Protein AF-A0A7L4YR05-F1 (afdb_monomer)

Solvent-accessible surface area (backbone atoms only — not comparable to full-atom values): 14682 Å² total; per-residue (Å²): 142,82,85,85,82,81,81,83,82,80,87,84,81,87,79,87,82,76,86,82,88,80,89,80,86,77,91,80,87,81,89,81,91,82,90,80,87,85,86,88,82,84,85,86,84,90,88,88,83,85,90,78,90,78,77,92,75,66,90,69,71,75,64,80,68,51,51,64,81,71,77,83,54,47,68,45,84,45,38,58,91,83,42,86,27,71,88,30,50,24,32,51,78,21,35,34,35,40,80,60,29,28,41,28,51,78,48,74,34,64,68,50,77,55,57,90,84,62,57,37,21,44,97,86,68,44,78,58,63,56,83,52,59,21,24,33,40,31,39,40,33,65,37,68,33,79,81,64,47,77,28,59,26,48,33,44,41,37,38,31,45,26,36,94,87,46,92,82,41,53,75,30,57,35,34,38,55,47,85,50,63,100,89,71,36,74,38,52,38,56,58,66,62,48,58,69,29,67,41,74,29,42,25,54,57,54,94,89,65,62,54,82,56,48,30,32,30,42,34,29,30,31,67,81,74,68,43,49,63,18,25,31,50,41,76,109

Foldseek 3Di:
DDDDDDDDDDDDDDDDDDDDDDDDDDDDDDDDDDDDDDDDDDDDDDDDDDDDDDDDPDPPPPPLQAFAPDDDAAADEEEVVPDVAQAGEHAQRYWFAYLFKTKGWPDKFLWDFADPLFWWADPVRHTDDRPFTKIKIKMWIATAHDDAFQACCLFFFKKWRHYPPDPPIDMWTWIGGDDPDPPRGLSNCRRVRPPRGMDMIITGQDPPDDLLHHWMWTWTADSPPSRTRHIYIDDD

Secondary structure (DSSP, 8-state):
---------------------------------------------------------------TT----SSPPB-SEEETTTS--TT-EEETT-EEEETTEEEEEEEEEEEE---TT--EE-TTSPBPPTTS-EEEEEEEEEE--SS--SSGGGTEEEEEES-TT-TT-EEEEPPEEP---TTT-TTHHHHTT-SSEEEEEEEE--TT--TTSS-EEEEEE-TTT--EEEEEEE--

Nearest PDB structures (foldseek):
  5bxg-assembly1_A  TM=4.631E-01  e=1.442E-02  Clostridioides difficile 630
  3cfu-assembly1_A  TM=5.171E-01  e=3.980E-01  Bacillus subtilis
  1tza-assembly1_A  TM=3.514E-01  e=8.373E-01  Shewanella oneidensis MR-1
  7f5m-assembly1_A  TM=2.563E-01  e=7.908E-01  Saccharomyces cerevisiae S288C
  1gji-assembly1_B  TM=3.123E-01  e=3.924E+00  Gallus gallus

Organism: NCBI:txid1891644

Radius of gyration: 23.57 Å; Cα contacts (8 Å, |Δi|>4): 425; chains: 1; bounding box: 59×65×82 Å

Sequence (236 aa):
MHTHVTTRKTAKYAVPLAAVVLVLSGCLNNEDVTKAEPASSESQEQQQSSESSPDDDSNQQPDESAGYTGPEPLTGQLDCETDDLADTVISMDAVVTCDGWTVQLTDFQAEATIPPDLELTDTNLDPVDPETPVASATIVVTTAGDGNPDGYSDIAYILIQGDPKSYTSSVSHSFREDFAGPGTSQTQCLRLAKVPCTGTVYFPLEDGMDLSTGPVIVGLHSPLSAGSMGSVLVVP

Mean predicted aligned error: 15.06 Å

pLDDT: mean 73.98, std 24.51, range [27.81, 97.75]

Structure (mmCIF, N/CA/C/O backbone):
data_AF-A0A7L4YR05-F1
#
_entry.id   AF-A0A7L4YR05-F1
#
loop_
_atom_site.group_PDB
_atom_site.id
_atom_site.type_symbol
_atom_site.label_atom_id
_atom_site.label_alt_id
_atom_site.label_comp_id
_atom_site.label_asym_id
_atom_site.label_entity_id
_atom_site.label_seq_id
_atom_site.pdbx_PDB_ins_code
_atom_site.Cartn_x
_atom_site.Cartn_y
_atom_site.Cartn_z
_atom_site.occupancy
_atom_site.B_iso_or_equiv
_atom_site.auth_seq_id
_atom_site.auth_comp_id
_atom_site.auth_asym_id
_atom_site.auth_atom_id
_atom_site.pdbx_PDB_model_num
ATOM 1 N N . MET A 1 1 ? -8.549 -26.918 41.190 1.00 39.34 1 MET A N 1
ATOM 2 C CA . MET A 1 1 ? -7.652 -26.853 40.019 1.00 39.34 1 MET A CA 1
ATOM 3 C C . MET A 1 1 ? -8.315 -27.620 38.886 1.00 39.34 1 MET A C 1
ATOM 5 O O . MET A 1 1 ? -8.317 -28.839 38.929 1.00 39.34 1 MET A O 1
ATOM 9 N N . HIS A 1 2 ? -8.983 -26.919 37.969 1.00 34.47 2 HIS A N 1
ATOM 10 C CA . HIS A 1 2 ? -9.581 -27.503 36.764 1.00 34.47 2 HIS A CA 1
ATOM 11 C C . HIS A 1 2 ? -8.868 -26.881 35.564 1.00 34.47 2 HIS A C 1
ATOM 13 O O . HIS A 1 2 ? -8.917 -25.668 35.379 1.00 34.47 2 HIS A O 1
ATOM 19 N N . THR A 1 3 ? -8.149 -27.707 34.813 1.00 35.66 3 THR A N 1
ATOM 20 C CA . THR A 1 3 ? -7.378 -27.309 33.635 1.00 35.66 3 THR A CA 1
ATOM 21 C C . THR A 1 3 ? -8.284 -27.445 32.415 1.00 35.66 3 THR A C 1
ATOM 23 O O . THR A 1 3 ? -8.630 -28.562 32.034 1.00 35.66 3 THR A O 1
ATOM 26 N N . HIS A 1 4 ? -8.692 -26.330 31.809 1.00 37.78 4 HIS A N 1
ATOM 27 C CA . HIS A 1 4 ? -9.347 -26.355 30.502 1.00 37.78 4 HIS A CA 1
ATOM 28 C C . HIS A 1 4 ? -8.280 -26.393 29.405 1.00 37.78 4 HIS A C 1
ATOM 30 O O . HIS A 1 4 ? -7.484 -25.470 29.256 1.00 37.78 4 HIS A O 1
ATOM 36 N N . VAL A 1 5 ? -8.266 -27.495 28.656 1.00 41.06 5 VAL A N 1
ATOM 37 C CA . VAL A 1 5 ? -7.546 -27.636 27.390 1.00 41.06 5 VAL A CA 1
ATOM 38 C C . VAL A 1 5 ? -8.482 -27.140 26.293 1.00 41.06 5 VAL A C 1
ATOM 40 O O . VAL A 1 5 ? -9.499 -27.778 26.026 1.00 41.06 5 VAL A O 1
ATOM 43 N N . THR A 1 6 ? -8.149 -26.017 25.661 1.00 43.03 6 THR A N 1
ATOM 44 C CA . THR A 1 6 ? -8.857 -25.531 24.470 1.00 43.03 6 THR A CA 1
ATOM 45 C C . THR A 1 6 ? -8.048 -25.917 23.238 1.00 43.03 6 THR A C 1
ATOM 47 O O . THR A 1 6 ? -6.947 -25.424 23.001 1.00 43.03 6 THR A O 1
ATOM 50 N N . THR A 1 7 ? -8.584 -26.856 22.468 1.00 41.47 7 THR A N 1
ATOM 51 C CA . THR A 1 7 ? -8.049 -27.337 21.195 1.00 41.47 7 THR A CA 1
ATOM 52 C C . THR A 1 7 ? -8.158 -26.247 20.122 1.00 41.47 7 THR A C 1
ATOM 54 O O . THR A 1 7 ? -9.255 -25.871 19.716 1.00 41.47 7 THR A O 1
ATOM 57 N N . ARG A 1 8 ? -7.011 -25.757 19.626 1.00 39.56 8 ARG A N 1
ATOM 58 C CA . ARG A 1 8 ? -6.930 -24.921 18.414 1.00 39.56 8 ARG A CA 1
ATOM 59 C C . ARG A 1 8 ? -7.408 -25.728 17.203 1.00 39.56 8 ARG A C 1
ATOM 61 O O . ARG A 1 8 ? -6.808 -26.749 16.870 1.00 39.56 8 ARG A O 1
ATOM 68 N N . LYS A 1 9 ? -8.455 -25.256 16.520 1.00 41.41 9 LYS A N 1
ATOM 69 C CA . LYS A 1 9 ? -8.807 -25.720 15.173 1.00 41.41 9 LYS A CA 1
ATOM 70 C C . LYS A 1 9 ? -7.893 -25.026 14.167 1.00 41.41 9 LYS A C 1
ATOM 72 O O . LYS A 1 9 ? -7.934 -23.815 14.013 1.00 41.41 9 LYS A O 1
ATOM 77 N N . THR A 1 10 ? -7.058 -25.815 13.507 1.00 40.31 10 THR A N 1
ATOM 78 C CA . THR A 1 10 ? -6.273 -25.421 12.336 1.00 40.31 10 THR A CA 1
ATOM 79 C C . THR A 1 10 ? -7.200 -25.451 11.123 1.00 40.31 10 THR A C 1
ATOM 81 O O . THR A 1 10 ? -7.693 -26.521 10.766 1.00 40.31 10 THR A O 1
ATOM 84 N N . ALA A 1 11 ? -7.454 -24.308 10.489 1.00 40.03 11 ALA A N 1
ATOM 85 C CA . ALA A 1 11 ? -8.045 -24.289 9.158 1.00 40.03 11 ALA A CA 1
ATOM 86 C C . ALA A 1 11 ? -6.916 -24.492 8.138 1.00 40.03 11 ALA A C 1
ATOM 88 O O . ALA A 1 11 ? -6.055 -23.637 7.962 1.00 40.03 11 ALA A O 1
ATOM 89 N N . LYS A 1 12 ? -6.884 -25.678 7.526 1.00 43.34 12 LYS A N 1
ATOM 90 C CA . LYS A 1 12 ? -6.104 -25.975 6.324 1.00 43.34 12 LYS A CA 1
ATOM 91 C C . LYS A 1 12 ? -7.065 -25.932 5.148 1.00 43.34 12 LYS A C 1
ATOM 93 O O . LYS A 1 12 ? -7.857 -26.860 5.027 1.00 43.34 12 LYS A O 1
ATOM 98 N N . TYR A 1 13 ? -6.939 -24.945 4.272 1.00 42.44 13 TYR A N 1
ATOM 99 C CA . TYR A 1 13 ? -7.378 -25.086 2.887 1.00 42.44 13 TYR A CA 1
ATOM 100 C C . TYR A 1 13 ? -6.342 -24.426 1.984 1.00 42.44 13 TYR A C 1
ATOM 102 O O . TYR A 1 13 ? -6.232 -23.211 1.916 1.00 42.44 13 TYR A O 1
ATOM 110 N N . ALA A 1 14 ? -5.543 -25.276 1.342 1.00 37.53 14 ALA A N 1
ATOM 111 C CA . ALA A 1 14 ? -4.765 -24.930 0.169 1.00 37.53 14 ALA A CA 1
ATOM 112 C C . ALA A 1 14 ? -5.678 -25.134 -1.045 1.00 37.53 14 ALA A C 1
ATOM 114 O O . ALA A 1 14 ? -6.224 -26.227 -1.213 1.00 37.53 14 ALA A O 1
ATOM 115 N N . VAL A 1 15 ? -5.837 -24.109 -1.877 1.00 35.75 15 VAL A N 1
ATOM 116 C CA . VAL A 1 15 ? -6.476 -24.231 -3.190 1.00 35.75 15 VAL A CA 1
ATOM 117 C C . VAL A 1 15 ? -5.389 -24.015 -4.242 1.00 35.75 15 VAL A C 1
ATOM 119 O O . VAL A 1 15 ? -4.876 -22.906 -4.350 1.00 35.75 15 VAL A O 1
ATOM 122 N N . PRO A 1 16 ? -4.992 -25.045 -5.010 1.00 38.84 16 PRO A N 1
ATOM 123 C CA . PRO A 1 16 ? -4.153 -24.856 -6.177 1.00 38.84 16 PRO A CA 1
ATOM 124 C C . PRO A 1 16 ? -5.073 -24.559 -7.365 1.00 38.84 16 PRO A C 1
ATOM 126 O O . PRO A 1 16 ? -5.726 -25.465 -7.884 1.00 38.84 16 PRO A O 1
ATOM 129 N N . LEU A 1 17 ? -5.160 -23.300 -7.791 1.00 37.81 17 LEU A N 1
ATOM 130 C CA . LEU A 1 17 ? -5.841 -22.959 -9.038 1.00 37.81 17 LEU A CA 1
ATOM 131 C C . LEU A 1 17 ? -4.835 -23.025 -10.184 1.00 37.81 17 LEU A C 1
ATOM 133 O O . LEU A 1 17 ? -3.937 -22.201 -10.332 1.00 37.81 17 LEU A O 1
ATOM 137 N N . ALA A 1 18 ? -4.967 -24.110 -10.943 1.00 40.25 18 ALA A N 1
ATOM 138 C CA . ALA A 1 18 ? -4.241 -24.370 -12.167 1.00 40.25 18 ALA A CA 1
ATOM 139 C C . ALA A 1 18 ? -4.562 -23.303 -13.224 1.00 40.25 18 ALA A C 1
ATOM 141 O O . ALA A 1 18 ? -5.722 -22.964 -13.452 1.00 40.25 18 ALA A O 1
ATOM 142 N N . ALA A 1 19 ? -3.508 -22.827 -13.884 1.00 37.50 19 ALA A N 1
ATOM 143 C CA . ALA A 1 19 ? -3.548 -21.904 -15.005 1.00 37.50 19 ALA A CA 1
ATOM 144 C C . ALA A 1 19 ? -4.443 -22.412 -16.149 1.00 37.50 19 ALA A C 1
ATOM 146 O O . ALA A 1 19 ? -4.271 -23.530 -16.641 1.00 37.50 19 ALA A O 1
ATOM 147 N N . VAL A 1 20 ? -5.340 -21.550 -16.627 1.00 37.12 20 VAL A N 1
ATOM 148 C CA . VAL A 1 20 ? -6.003 -21.697 -17.926 1.00 37.12 20 VAL A CA 1
ATOM 149 C C . VAL A 1 20 ? -5.452 -20.602 -18.831 1.00 37.12 20 VAL A C 1
ATOM 151 O O . VAL A 1 20 ? -5.837 -19.444 -18.736 1.00 37.12 20 VAL A O 1
ATOM 154 N N . VAL A 1 21 ? -4.513 -20.976 -19.698 1.00 34.06 21 VAL A N 1
ATOM 155 C CA . VAL A 1 21 ? -4.019 -20.117 -20.778 1.00 34.06 21 VAL A CA 1
ATOM 156 C C . VAL A 1 21 ? -4.996 -20.230 -21.945 1.00 34.06 21 VAL A C 1
ATOM 158 O O . VAL A 1 21 ? -5.092 -21.284 -22.576 1.00 34.06 21 VAL A O 1
ATOM 161 N N . LEU A 1 22 ? -5.711 -19.147 -22.244 1.00 32.09 22 LEU A N 1
ATOM 162 C CA . LEU A 1 22 ? -6.508 -18.997 -23.460 1.00 32.09 22 LEU A CA 1
ATOM 163 C C . LEU A 1 22 ? -5.839 -17.949 -24.353 1.00 32.09 22 LEU A C 1
ATOM 165 O O . LEU A 1 22 ? -6.020 -16.749 -24.188 1.00 32.09 22 LEU A O 1
ATOM 169 N N . VAL A 1 23 ? -5.036 -18.427 -25.305 1.00 39.78 23 VAL A N 1
ATOM 170 C CA . VAL A 1 23 ? -4.523 -17.617 -26.414 1.00 39.78 23 VAL A CA 1
ATOM 171 C C . VAL A 1 23 ? -5.625 -17.526 -27.463 1.00 39.78 23 VAL A C 1
ATOM 173 O O . VAL A 1 23 ? -5.922 -18.518 -28.128 1.00 39.78 23 VAL A O 1
ATOM 176 N N . LEU A 1 24 ? -6.204 -16.340 -27.646 1.00 41.03 24 LEU A N 1
ATOM 177 C CA . LEU A 1 24 ? -6.971 -16.015 -28.847 1.00 41.03 24 LEU A CA 1
ATOM 178 C C . LEU A 1 24 ? -6.255 -14.910 -29.615 1.00 41.03 24 LEU A C 1
ATOM 180 O O . LEU A 1 24 ? -6.286 -13.732 -29.281 1.00 41.03 24 LEU A O 1
ATOM 184 N N . SER A 1 25 ? -5.575 -15.362 -30.661 1.00 35.62 25 SER A N 1
ATOM 185 C CA . SER A 1 25 ? -5.030 -14.566 -31.747 1.00 35.62 25 SER A CA 1
ATOM 186 C C . SER A 1 25 ? -6.176 -14.099 -32.645 1.00 35.62 25 SER A C 1
ATOM 188 O O . SER A 1 25 ? -6.998 -14.902 -33.082 1.00 35.62 25 SER A O 1
ATOM 190 N N . GLY A 1 26 ? -6.198 -12.806 -32.959 1.00 30.05 26 GLY A N 1
ATOM 191 C CA . GLY A 1 26 ? -7.140 -12.221 -33.905 1.00 30.05 26 GLY A CA 1
ATOM 192 C C . GLY A 1 26 ? -6.656 -10.859 -34.379 1.00 30.05 26 GLY A C 1
ATOM 193 O O . GLY A 1 26 ? -6.990 -9.840 -33.793 1.00 30.05 26 GLY A O 1
ATOM 194 N N . CYS A 1 27 ? -5.855 -10.852 -35.444 1.00 35.94 27 CYS A N 1
ATOM 195 C CA . CYS A 1 27 ? -5.622 -9.668 -36.263 1.00 35.94 27 CYS A CA 1
ATOM 196 C C . CYS A 1 27 ? -6.932 -9.264 -36.947 1.00 35.94 27 CYS A C 1
ATOM 198 O O . CYS A 1 27 ? -7.570 -10.135 -37.532 1.00 35.94 27 CYS A O 1
ATOM 200 N N . LEU A 1 28 ? -7.261 -7.971 -36.984 1.00 31.55 28 LEU A N 1
ATOM 201 C CA . LEU A 1 28 ? -7.981 -7.354 -38.103 1.00 31.55 2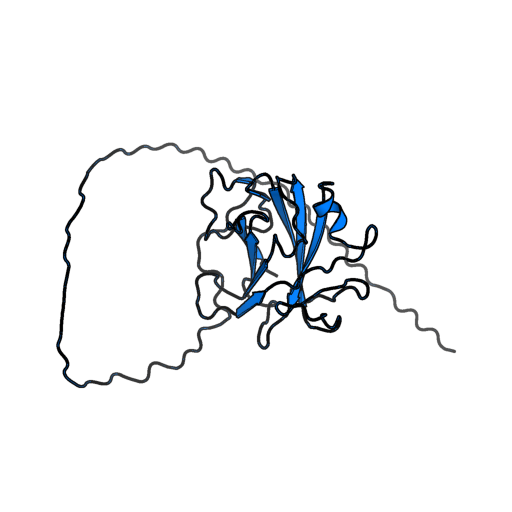8 LEU A CA 1
ATOM 202 C C . LEU A 1 28 ? -7.749 -5.835 -38.097 1.00 31.55 28 LEU A C 1
ATOM 204 O O . LEU A 1 28 ? -8.000 -5.149 -37.112 1.00 31.55 28 LEU A O 1
ATOM 208 N N . ASN A 1 29 ? -7.229 -5.362 -39.228 1.00 33.06 29 ASN A N 1
ATOM 209 C CA . ASN A 1 29 ? -6.986 -3.967 -39.576 1.00 33.06 29 ASN A CA 1
ATOM 210 C C . ASN A 1 29 ? -8.298 -3.187 -39.733 1.00 33.06 29 ASN A C 1
ATOM 212 O O . ASN A 1 29 ? -9.279 -3.743 -40.226 1.00 33.06 29 ASN A O 1
ATOM 216 N N . ASN A 1 30 ? -8.249 -1.877 -39.483 1.00 33.22 30 ASN A N 1
ATOM 217 C CA . ASN A 1 30 ? -8.845 -0.901 -40.395 1.00 33.22 30 ASN A CA 1
ATOM 218 C C . ASN A 1 30 ? -8.163 0.469 -40.238 1.00 33.22 30 ASN A C 1
ATOM 220 O O . ASN A 1 30 ? -8.194 1.074 -39.170 1.00 33.22 30 ASN A O 1
ATOM 224 N N . GLU A 1 31 ? -7.543 0.928 -41.324 1.00 34.88 31 GLU A N 1
ATOM 225 C CA . GLU A 1 31 ? -7.164 2.321 -41.563 1.00 34.88 31 GLU A CA 1
ATOM 226 C C . GLU A 1 31 ? -8.401 3.120 -42.014 1.00 34.88 31 GLU A C 1
ATOM 228 O O . GLU A 1 31 ? -9.143 2.634 -42.863 1.00 34.88 31 GLU A O 1
ATOM 233 N N . ASP A 1 32 ? -8.595 4.330 -41.478 1.00 27.81 32 ASP A N 1
ATOM 234 C CA . ASP A 1 32 ? -9.064 5.550 -42.180 1.00 27.81 32 ASP A CA 1
ATOM 235 C C . ASP A 1 32 ? -9.077 6.701 -41.142 1.00 27.81 32 ASP A C 1
ATOM 237 O O . ASP A 1 32 ? -9.806 6.654 -40.156 1.00 27.81 32 ASP A O 1
ATOM 241 N N . VAL A 1 33 ? -8.094 7.611 -41.110 1.00 30.67 33 VAL A N 1
ATOM 242 C CA . VAL A 1 33 ? -8.012 8.882 -41.866 1.00 30.67 33 VAL A CA 1
ATOM 243 C C . VAL A 1 33 ? -9.202 9.822 -41.608 1.00 30.67 33 VAL A C 1
ATOM 245 O O . VAL A 1 33 ? -10.232 9.703 -42.253 1.00 30.67 33 VAL A O 1
ATOM 248 N N . THR A 1 34 ? -9.043 10.849 -40.757 1.00 32.47 34 THR A N 1
ATOM 249 C CA . THR A 1 34 ? -8.970 12.271 -41.184 1.00 32.47 34 THR A CA 1
ATOM 250 C C . THR A 1 34 ? -8.791 13.262 -40.019 1.00 32.47 34 THR A C 1
ATOM 252 O O . THR A 1 34 ? -9.424 13.177 -38.975 1.00 32.47 34 THR A O 1
ATOM 255 N N . LYS A 1 35 ? -7.928 14.252 -40.283 1.00 31.00 35 LYS A N 1
ATOM 256 C CA . LYS A 1 35 ? -7.718 15.544 -39.602 1.00 31.00 35 LYS A CA 1
ATOM 257 C C . LYS A 1 35 ? -9.004 16.348 -39.347 1.00 31.00 35 LYS A C 1
ATOM 259 O O . LYS A 1 35 ? -9.774 16.517 -40.287 1.00 31.00 35 LYS A O 1
ATOM 264 N N . ALA A 1 36 ? -9.056 17.042 -38.203 1.00 29.47 36 ALA A N 1
ATOM 265 C CA . ALA A 1 36 ? -9.324 18.490 -38.119 1.00 29.47 36 ALA A CA 1
ATOM 266 C C . ALA A 1 36 ? -9.067 19.033 -36.690 1.00 29.47 36 ALA A C 1
ATOM 268 O O . ALA A 1 36 ? -9.840 18.771 -35.776 1.00 29.47 36 ALA A O 1
ATOM 269 N N . GLU A 1 37 ? -8.002 19.818 -36.508 1.00 32.69 37 GLU A N 1
ATOM 270 C CA . GLU A 1 37 ? -7.944 20.897 -35.500 1.00 32.69 37 GLU A CA 1
ATOM 271 C C . GLU A 1 37 ? -8.616 22.171 -36.085 1.00 32.69 37 GLU A C 1
ATOM 273 O O . GLU A 1 37 ? -8.926 22.199 -37.280 1.00 32.69 37 GLU A O 1
ATOM 278 N N . PRO A 1 38 ? -8.668 23.306 -35.364 1.00 41.94 38 PRO A N 1
ATOM 279 C CA . PRO A 1 38 ? -9.385 23.550 -34.116 1.00 41.94 38 PRO A CA 1
ATOM 280 C C . PRO A 1 38 ? -10.353 24.745 -34.302 1.00 41.94 38 PRO A C 1
ATOM 282 O O . PRO A 1 38 ? -10.191 25.560 -35.210 1.00 41.94 38 PRO A O 1
ATOM 285 N N . ALA A 1 39 ? -11.348 24.908 -33.430 1.00 30.17 39 ALA A N 1
ATOM 286 C CA . ALA A 1 39 ? -12.137 26.141 -33.381 1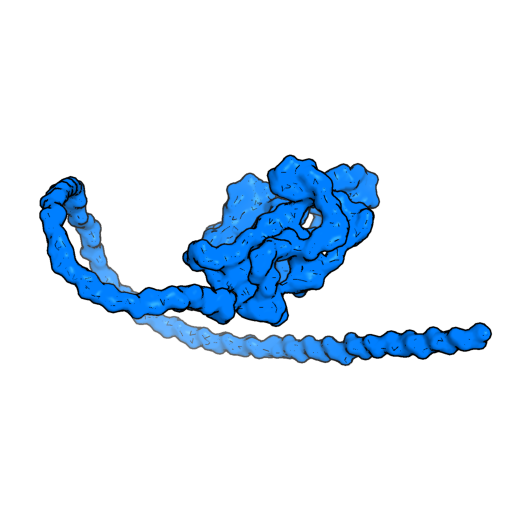.00 30.17 39 ALA A CA 1
ATOM 287 C C . ALA A 1 39 ? -12.077 26.733 -31.973 1.00 30.17 39 ALA A C 1
ATOM 289 O O . ALA A 1 39 ? -12.637 26.204 -31.017 1.00 30.17 39 ALA A O 1
ATOM 290 N N . SER A 1 40 ? -11.344 27.833 -31.886 1.00 32.75 40 SER A N 1
ATOM 291 C CA . SER A 1 40 ? -11.280 28.783 -30.787 1.00 32.75 40 SER A CA 1
ATOM 292 C C . SER A 1 40 ? -12.628 29.465 -30.541 1.00 32.75 40 SER A C 1
ATOM 294 O O . SER A 1 40 ? -13.356 29.764 -31.486 1.00 32.75 40 SER A O 1
ATOM 296 N N . SER A 1 41 ? -12.927 29.788 -29.279 1.00 31.14 41 SER A N 1
ATOM 297 C CA . SER A 1 41 ? -13.754 30.940 -28.886 1.00 31.14 41 SER A CA 1
ATOM 298 C C . SER A 1 41 ? -13.536 31.263 -27.408 1.00 31.14 41 SER A C 1
ATOM 300 O O . SER A 1 41 ? -13.844 30.466 -26.526 1.00 31.14 41 SER A O 1
ATOM 302 N N . GLU A 1 42 ? -12.990 32.450 -27.168 1.00 32.09 42 GLU A N 1
ATOM 303 C CA . GLU A 1 42 ? -13.022 33.153 -25.892 1.00 32.09 42 GLU A CA 1
ATOM 304 C C . GLU A 1 42 ? -14.378 33.865 -25.689 1.00 32.09 42 GLU A C 1
ATOM 306 O O . GLU A 1 42 ? -15.008 34.308 -26.649 1.00 32.09 42 GLU A O 1
ATOM 311 N N . SER A 1 43 ? -14.703 34.076 -24.407 1.00 32.00 43 SER A N 1
ATOM 312 C CA . SER A 1 43 ? -15.370 35.255 -23.820 1.00 32.00 43 SER A CA 1
ATOM 313 C C . SER A 1 43 ? -16.906 35.407 -23.778 1.00 32.00 43 SER A C 1
ATOM 315 O O . SER A 1 43 ? -17.566 35.742 -24.753 1.00 32.00 43 SER A O 1
ATOM 317 N N . GLN A 1 44 ? -17.374 35.350 -22.520 1.00 31.08 44 GLN A N 1
ATOM 318 C CA . GLN A 1 44 ? -18.124 36.374 -21.761 1.00 31.08 44 GLN A CA 1
ATOM 319 C C . GLN A 1 44 ? -19.662 36.539 -21.856 1.00 31.08 44 GLN A C 1
ATOM 321 O O . GLN A 1 44 ? -20.231 36.944 -22.859 1.00 31.08 44 GLN A O 1
ATOM 326 N N . GLU A 1 45 ? -20.235 36.401 -20.647 1.00 32.31 45 GLU A N 1
ATOM 327 C CA . GLU A 1 45 ? -21.189 37.281 -19.938 1.00 32.31 45 GLU A CA 1
ATOM 328 C C . GLU A 1 45 ? -22.726 37.151 -20.074 1.00 32.31 45 GLU A C 1
ATOM 330 O O . GLU A 1 45 ? -23.326 37.375 -21.116 1.00 32.31 45 GLU A O 1
ATOM 335 N N . GLN A 1 46 ? -23.314 36.948 -18.878 1.00 32.06 46 GLN A N 1
ATOM 336 C CA . GLN A 1 46 ? -24.550 37.509 -18.298 1.00 32.06 46 GLN A CA 1
ATOM 337 C C . GLN A 1 46 ? -25.920 37.205 -18.936 1.00 32.06 46 GLN A C 1
ATOM 339 O O . GLN A 1 46 ? -26.264 37.741 -19.978 1.00 32.06 46 GLN A O 1
ATOM 344 N N . GLN A 1 47 ? -26.810 36.551 -18.170 1.00 31.70 47 GLN A N 1
ATOM 345 C CA . GLN A 1 47 ? -27.952 37.228 -17.523 1.00 31.70 47 GLN A CA 1
ATOM 346 C C . GLN A 1 47 ? -28.802 36.285 -16.653 1.00 31.70 47 GLN A C 1
ATOM 348 O O . GLN A 1 47 ? -28.998 35.108 -16.931 1.00 31.70 47 GLN A O 1
ATOM 353 N N . GLN A 1 48 ? -29.309 36.878 -15.580 1.00 31.50 48 GLN A N 1
ATOM 354 C CA . GLN A 1 48 ? -30.119 36.347 -14.490 1.00 31.50 48 GLN A CA 1
ATOM 355 C C . GLN A 1 48 ? -31.614 36.537 -14.806 1.00 31.50 48 GLN A C 1
ATOM 357 O O . GLN A 1 48 ? -31.977 37.636 -15.222 1.00 31.50 48 GLN A O 1
ATOM 362 N N . SER A 1 49 ? -32.476 35.535 -14.569 1.00 31.56 49 SER A N 1
ATOM 363 C CA . SER A 1 49 ? -33.874 35.699 -14.094 1.00 31.56 49 SER A CA 1
ATOM 364 C C . SER A 1 49 ? -34.533 34.361 -13.704 1.00 31.56 49 SER A C 1
ATOM 366 O O . SER A 1 49 ? -34.737 33.496 -14.544 1.00 31.56 49 SER A O 1
ATOM 368 N N . SER A 1 50 ? -34.858 34.280 -12.414 1.00 34.41 50 SER A N 1
ATOM 369 C CA . SER A 1 50 ? -36.026 33.719 -11.711 1.00 34.41 50 SER A CA 1
ATOM 370 C C . SER A 1 50 ? -36.783 32.456 -12.164 1.00 34.41 50 SER A C 1
ATOM 372 O O . SER A 1 50 ? -37.394 32.406 -13.224 1.00 34.41 50 SER A O 1
ATOM 374 N N . GLU A 1 51 ? -36.897 31.570 -11.164 1.00 34.59 51 GLU A N 1
ATOM 375 C CA . GLU A 1 51 ? -38.045 30.732 -10.770 1.00 34.59 51 GLU A CA 1
ATOM 376 C C . GLU A 1 51 ? -38.555 29.654 -11.729 1.00 34.59 51 GLU A C 1
ATOM 378 O O . GLU A 1 51 ? -39.322 29.911 -12.651 1.00 34.59 51 GLU A O 1
ATOM 383 N N . SER A 1 52 ? -38.277 28.401 -11.360 1.00 31.23 52 SER A N 1
ATOM 384 C CA . SER A 1 52 ? -39.276 27.336 -11.178 1.00 31.23 52 SER A CA 1
ATOM 385 C C . SER A 1 52 ? -38.607 26.217 -10.381 1.00 31.23 52 SER A C 1
ATOM 387 O O . SER A 1 52 ? -37.601 25.679 -10.827 1.00 31.23 52 SER A O 1
ATOM 389 N N . SER A 1 53 ? -39.119 25.905 -9.189 1.00 43.97 53 SER A N 1
ATOM 390 C CA . SER A 1 53 ? -38.715 24.690 -8.468 1.00 43.97 53 SER A CA 1
ATOM 391 C C . SER A 1 53 ? -39.179 23.466 -9.258 1.00 43.97 53 SER A C 1
ATOM 393 O O . SER A 1 53 ? -40.331 23.460 -9.698 1.00 43.97 53 SER A O 1
ATOM 395 N N . PRO A 1 54 ? -38.353 22.419 -9.357 1.00 40.19 54 PRO A N 1
ATOM 396 C CA . PRO A 1 54 ? -38.862 21.065 -9.314 1.00 40.19 54 PRO A CA 1
ATOM 397 C C . PRO A 1 54 ? -38.306 20.364 -8.074 1.00 40.19 54 PRO A C 1
ATOM 399 O O . PRO A 1 54 ? -37.102 20.342 -7.840 1.00 40.19 54 PRO A O 1
ATOM 402 N N . ASP A 1 55 ? -39.249 19.889 -7.267 1.00 36.12 55 ASP A N 1
ATOM 403 C CA . ASP A 1 55 ? -39.270 18.554 -6.679 1.00 36.12 55 ASP A CA 1
ATOM 404 C C . ASP A 1 55 ? -37.962 18.035 -6.073 1.00 36.12 55 ASP A C 1
ATOM 406 O O . ASP A 1 55 ? -37.060 17.594 -6.771 1.00 36.12 55 ASP A O 1
ATOM 410 N N . ASP A 1 56 ? -37.924 18.097 -4.738 1.00 44.34 56 ASP A N 1
ATOM 411 C CA . ASP A 1 56 ? -37.627 16.999 -3.802 1.00 44.34 56 ASP A CA 1
ATOM 412 C C . ASP A 1 56 ? -37.040 15.710 -4.421 1.00 44.34 56 ASP A C 1
ATOM 414 O O . ASP A 1 56 ? -37.597 14.619 -4.293 1.00 44.34 56 ASP A O 1
ATOM 418 N N . ASP A 1 57 ? -35.886 15.818 -5.078 1.00 35.38 57 ASP A N 1
ATOM 419 C CA . ASP A 1 57 ? -35.003 14.686 -5.306 1.00 35.38 57 ASP A CA 1
ATOM 420 C C . ASP A 1 57 ? -34.302 14.432 -3.979 1.00 35.38 57 ASP A C 1
ATOM 422 O O . ASP A 1 57 ? -33.273 15.017 -3.649 1.00 35.38 57 ASP A O 1
ATOM 426 N N . SER A 1 58 ? -34.981 13.622 -3.169 1.00 41.97 58 SER A N 1
ATOM 427 C CA . SER A 1 58 ? -34.391 12.532 -2.410 1.00 41.97 58 SER A CA 1
ATOM 428 C C . SER A 1 58 ? -32.922 12.772 -2.064 1.00 41.97 58 SER A C 1
ATOM 430 O O . SER A 1 58 ? -32.045 12.595 -2.907 1.00 41.97 58 SER A O 1
ATOM 432 N N . ASN A 1 59 ? -32.653 13.066 -0.790 1.00 39.97 59 ASN A N 1
ATOM 433 C CA . ASN A 1 59 ? -31.375 12.755 -0.154 1.00 39.97 59 ASN A CA 1
ATOM 434 C C . ASN A 1 59 ? -31.106 11.244 -0.304 1.00 39.97 59 ASN A C 1
ATOM 436 O O . ASN A 1 59 ? -31.269 10.472 0.639 1.00 39.97 59 ASN A O 1
ATOM 440 N N . GLN A 1 60 ? -30.745 10.793 -1.501 1.00 41.47 60 GLN A N 1
ATOM 441 C CA . GLN A 1 60 ? -30.027 9.555 -1.684 1.00 41.47 60 GLN A CA 1
ATOM 442 C C . GLN A 1 60 ? -28.611 9.894 -1.264 1.00 41.47 60 GLN A C 1
ATOM 444 O O . GLN A 1 60 ? -27.820 10.432 -2.034 1.00 41.47 60 GLN A O 1
ATOM 449 N N . GLN A 1 61 ? -28.333 9.634 0.013 1.00 43.28 61 GLN A N 1
ATOM 450 C CA . GLN A 1 61 ? -26.977 9.320 0.422 1.00 43.28 61 GLN A CA 1
ATOM 451 C C . GLN A 1 61 ? -26.471 8.294 -0.604 1.00 43.28 61 GLN A C 1
ATOM 453 O O . GLN A 1 61 ? -27.129 7.258 -0.759 1.00 43.28 61 GLN A O 1
ATOM 458 N N . PRO A 1 62 ? -25.431 8.612 -1.394 1.00 47.28 62 PRO A N 1
ATOM 459 C CA . PRO A 1 62 ? -24.898 7.658 -2.346 1.00 47.28 62 PRO A CA 1
ATOM 460 C C . PRO A 1 62 ? -24.519 6.404 -1.568 1.00 47.28 62 PRO A C 1
ATOM 462 O O . PRO A 1 62 ? -23.920 6.488 -0.498 1.00 47.28 62 PRO A O 1
ATOM 465 N N . ASP A 1 63 ? -24.976 5.264 -2.069 1.00 47.50 63 ASP A N 1
ATOM 466 C CA . ASP A 1 63 ? -24.745 3.971 -1.451 1.00 47.50 63 ASP A CA 1
ATOM 467 C C . ASP A 1 63 ? -23.230 3.738 -1.399 1.00 47.50 63 ASP A C 1
ATOM 469 O O . ASP A 1 63 ? -22.594 3.539 -2.435 1.00 47.50 63 ASP A O 1
ATOM 473 N N . GLU A 1 64 ? -22.637 3.804 -0.206 1.00 49.16 64 GLU A N 1
ATOM 474 C CA . GLU A 1 64 ? -21.209 3.536 0.024 1.00 49.16 64 GLU A CA 1
ATOM 475 C C . GLU A 1 64 ? -20.844 2.080 -0.348 1.00 49.16 64 GLU A C 1
ATOM 477 O O . GLU A 1 64 ? -19.674 1.734 -0.468 1.00 49.16 64 GLU A O 1
ATOM 482 N N . SER A 1 65 ? -21.854 1.242 -0.629 1.00 50.72 65 SER A N 1
ATOM 483 C CA . SER A 1 65 ? -21.743 -0.091 -1.229 1.00 50.72 65 SER A CA 1
ATOM 484 C C . SER A 1 65 ? -21.525 -0.092 -2.753 1.00 50.72 65 SER A C 1
ATOM 486 O O . SER A 1 65 ? -21.419 -1.178 -3.341 1.00 50.72 65 SER A O 1
ATOM 488 N N . ALA A 1 66 ? -21.529 1.057 -3.438 1.00 53.81 66 ALA A N 1
ATOM 489 C CA . ALA A 1 66 ? -21.327 1.099 -4.883 1.00 53.81 66 ALA A CA 1
ATOM 490 C C . ALA A 1 66 ? -19.925 0.569 -5.216 1.00 53.81 66 ALA A C 1
ATOM 492 O O . ALA A 1 66 ? -18.909 1.216 -4.971 1.00 53.81 66 ALA A O 1
ATOM 493 N N . GLY A 1 67 ? -19.885 -0.664 -5.730 1.00 64.81 67 GLY A N 1
ATOM 494 C CA . GLY A 1 67 ? -18.654 -1.349 -6.095 1.00 64.81 67 GLY A CA 1
ATOM 495 C C . GLY A 1 67 ? -17.822 -0.567 -7.109 1.00 64.81 67 GLY A C 1
ATOM 496 O O . GLY A 1 67 ? -18.292 0.395 -7.709 1.00 64.81 67 GLY A O 1
ATOM 497 N N . TYR A 1 68 ? -16.583 -1.000 -7.331 1.00 77.94 68 TYR A N 1
ATOM 498 C CA . TYR A 1 68 ? -15.695 -0.343 -8.279 1.00 77.94 68 TYR A CA 1
ATOM 499 C C . TYR A 1 68 ? -16.341 -0.372 -9.670 1.00 77.94 68 TYR A C 1
ATOM 501 O O . TYR A 1 68 ? -16.667 -1.444 -10.185 1.00 77.94 68 TYR A O 1
ATOM 509 N N . THR A 1 69 ? -16.574 0.807 -10.250 1.00 76.88 69 THR A N 1
ATOM 510 C CA . THR A 1 69 ? -17.342 0.949 -11.500 1.00 76.88 69 THR A CA 1
ATOM 511 C C . THR A 1 69 ? -16.467 1.117 -12.740 1.00 76.88 69 THR A C 1
ATOM 513 O O . THR A 1 69 ? -16.979 1.240 -13.856 1.00 76.88 69 THR A O 1
ATOM 516 N N . GLY A 1 70 ? -15.147 1.141 -12.553 1.00 79.06 70 GLY A N 1
ATOM 517 C CA . GLY A 1 70 ? -14.183 1.343 -13.623 1.00 79.06 70 GLY A CA 1
ATOM 518 C C . GLY A 1 70 ? -13.917 0.098 -14.487 1.00 79.06 70 GLY A C 1
ATOM 519 O O . GLY A 1 70 ? -14.580 -0.932 -14.341 1.00 79.06 70 GLY A O 1
ATOM 520 N N . PRO A 1 71 ? -12.974 0.204 -15.444 1.00 86.12 71 PRO A N 1
ATOM 521 C CA . PRO A 1 71 ? -12.580 -0.906 -16.314 1.00 86.12 71 PRO A CA 1
ATOM 522 C C . PRO A 1 71 ? -11.984 -2.074 -15.520 1.00 86.12 71 PRO A C 1
ATOM 524 O O . PRO A 1 71 ? -11.493 -1.883 -14.419 1.00 86.12 71 PRO A O 1
ATOM 527 N N . GLU A 1 72 ? -11.977 -3.278 -16.094 1.00 90.31 72 GLU A N 1
ATOM 528 C CA . GLU A 1 72 ? -11.367 -4.450 -15.452 1.00 90.31 72 GLU A CA 1
ATOM 529 C C . GLU A 1 72 ? -9.919 -4.160 -14.995 1.00 90.31 72 GLU A C 1
ATOM 531 O O . GLU A 1 72 ? -9.148 -3.604 -15.788 1.00 90.31 72 GLU A O 1
ATOM 536 N N . PRO A 1 73 ? -9.541 -4.504 -13.743 1.00 92.62 73 PRO A N 1
ATOM 537 C CA . PRO A 1 73 ? -8.202 -4.233 -13.234 1.00 92.62 73 PRO A CA 1
ATOM 538 C C . PRO A 1 73 ? -7.118 -4.887 -14.089 1.00 92.62 73 PRO A C 1
ATOM 540 O O . PRO A 1 73 ? -7.227 -6.059 -14.453 1.00 92.62 73 PRO A O 1
ATOM 543 N N . LEU A 1 74 ? -6.036 -4.157 -14.364 1.00 95.12 74 LEU A N 1
ATOM 544 C CA . LEU A 1 74 ? -4.896 -4.730 -15.080 1.00 95.12 74 LEU A CA 1
ATOM 545 C C . LEU A 1 74 ? -4.171 -5.772 -14.213 1.00 95.12 74 LEU A C 1
ATOM 547 O O . LEU A 1 74 ? -4.018 -5.600 -13.005 1.00 95.12 74 LEU A O 1
ATOM 551 N N . THR A 1 75 ? -3.691 -6.843 -14.841 1.00 95.81 75 THR A N 1
ATOM 552 C CA . THR A 1 75 ? -3.018 -7.977 -14.179 1.00 95.81 75 THR A CA 1
ATOM 553 C C . THR A 1 75 ? -1.629 -8.215 -14.773 1.00 95.81 75 THR A C 1
ATOM 555 O O . THR A 1 75 ? -1.378 -7.837 -15.917 1.00 95.81 75 THR A O 1
ATOM 558 N N . GLY A 1 76 ? -0.766 -8.959 -14.077 1.00 95.75 76 GLY A N 1
ATOM 559 C CA . GLY A 1 76 ? 0.520 -9.414 -14.619 1.00 95.75 76 GLY A CA 1
ATOM 560 C C . GLY A 1 76 ? 1.679 -8.446 -14.368 1.00 95.75 76 GLY A C 1
ATOM 561 O O . GLY A 1 76 ? 1.738 -7.817 -13.321 1.00 95.75 76 GLY A O 1
ATOM 562 N N . GLN A 1 77 ? 2.652 -8.387 -15.283 1.00 97.50 77 GLN A N 1
ATOM 563 C CA . GLN A 1 77 ? 3.796 -7.470 -15.172 1.00 97.50 77 GLN A CA 1
ATOM 564 C C . GLN A 1 77 ? 3.434 -6.140 -15.836 1.00 97.50 77 GLN A C 1
ATOM 566 O O . GLN A 1 77 ? 3.111 -6.145 -17.022 1.00 97.50 77 GLN A O 1
ATOM 571 N N . LEU A 1 78 ? 3.498 -5.048 -15.080 1.00 97.31 78 LEU A N 1
ATOM 572 C CA . LEU A 1 78 ? 3.198 -3.690 -15.533 1.00 97.31 78 LEU A CA 1
ATOM 573 C C . LEU A 1 78 ? 4.435 -2.807 -15.359 1.00 97.31 78 LEU A C 1
ATOM 575 O O . LEU A 1 78 ? 5.181 -2.967 -14.388 1.00 97.31 78 LEU A O 1
ATOM 579 N N . ASP A 1 79 ? 4.647 -1.881 -16.283 1.00 94.81 79 ASP A N 1
ATOM 580 C CA . ASP A 1 79 ? 5.818 -1.007 -16.310 1.00 94.81 79 ASP A CA 1
ATOM 581 C C . ASP A 1 79 ? 5.395 0.445 -16.562 1.00 94.81 79 ASP A C 1
ATOM 583 O O . ASP A 1 79 ? 4.814 0.745 -17.601 1.00 94.81 79 ASP A O 1
ATOM 587 N N . CYS A 1 80 ? 5.712 1.359 -15.637 1.00 92.62 80 CYS A N 1
ATOM 588 C CA . CYS A 1 80 ? 5.391 2.785 -15.774 1.00 92.62 80 CYS A CA 1
ATOM 589 C C . CYS A 1 80 ? 6.018 3.451 -17.012 1.00 92.62 80 CYS A C 1
ATOM 591 O O . CYS A 1 80 ? 5.579 4.532 -17.406 1.00 92.62 80 CYS A O 1
ATOM 593 N N . GLU A 1 81 ? 7.064 2.873 -17.613 1.00 91.38 81 GLU A N 1
ATOM 594 C CA . GLU A 1 81 ? 7.644 3.413 -18.846 1.00 91.38 81 GLU A CA 1
ATOM 595 C C . GLU A 1 81 ? 6.771 3.133 -20.078 1.00 91.38 81 GLU A C 1
ATOM 597 O O . GLU A 1 81 ? 6.821 3.890 -21.053 1.00 91.38 81 GLU A O 1
ATOM 602 N N . THR A 1 82 ? 5.984 2.052 -20.060 1.00 92.50 82 THR A N 1
ATOM 603 C CA . THR A 1 82 ? 5.193 1.603 -21.218 1.00 92.50 82 THR A CA 1
ATOM 604 C C . THR A 1 82 ? 3.688 1.625 -20.997 1.00 92.50 82 THR A C 1
ATOM 606 O O . THR A 1 82 ? 2.942 1.773 -21.966 1.00 92.50 82 THR A O 1
ATOM 609 N N . ASP A 1 83 ? 3.249 1.496 -19.751 1.00 92.50 83 ASP A N 1
ATOM 610 C CA . ASP A 1 83 ? 1.855 1.467 -19.339 1.00 92.50 83 ASP A CA 1
ATOM 611 C C . ASP A 1 83 ? 1.478 2.797 -18.672 1.00 92.50 83 ASP A C 1
ATOM 613 O O . ASP A 1 83 ? 2.192 3.314 -17.813 1.00 92.50 83 ASP A O 1
ATOM 617 N N . ASP A 1 84 ? 0.328 3.360 -19.048 1.00 90.25 84 ASP A N 1
ATOM 618 C CA . ASP A 1 84 ? -0.219 4.545 -18.383 1.00 90.25 84 ASP A CA 1
ATOM 619 C C . ASP A 1 84 ? -0.919 4.125 -17.082 1.00 90.25 84 ASP A C 1
ATOM 621 O O . ASP A 1 84 ? -2.052 3.630 -17.089 1.00 90.25 84 ASP A O 1
ATOM 625 N N . LEU A 1 85 ? -0.208 4.257 -15.959 1.00 91.56 85 LEU A N 1
ATOM 626 C CA . LEU A 1 85 ? -0.670 3.785 -14.651 1.00 91.56 85 LEU A CA 1
ATOM 627 C C . LEU A 1 85 ? -1.244 4.885 -13.748 1.00 91.56 85 LEU A C 1
ATOM 629 O O . LEU A 1 85 ? -1.720 4.567 -12.660 1.00 91.56 85 LEU A O 1
ATOM 633 N N . ALA A 1 86 ? -1.247 6.152 -14.178 1.00 85.12 86 ALA A N 1
ATOM 634 C CA . ALA A 1 86 ? -1.518 7.291 -13.297 1.00 85.12 86 ALA A CA 1
ATOM 635 C C . ALA A 1 86 ? -2.855 7.183 -12.537 1.00 85.12 86 ALA A C 1
ATOM 637 O O . ALA A 1 86 ? -2.874 7.334 -11.317 1.00 85.12 86 ALA A O 1
ATOM 638 N N . ASP A 1 87 ? -3.927 6.817 -13.246 1.00 82.69 87 ASP A N 1
ATOM 639 C CA . ASP A 1 87 ? -5.290 6.646 -12.715 1.00 82.69 87 ASP A CA 1
ATOM 640 C C . ASP A 1 87 ? -5.822 5.218 -12.932 1.00 82.69 87 ASP A C 1
ATOM 642 O O . ASP A 1 87 ? -7.033 4.985 -13.072 1.00 82.69 87 ASP A O 1
ATOM 646 N N . THR A 1 88 ? -4.907 4.257 -13.030 1.00 90.88 88 THR A N 1
ATOM 647 C CA . THR A 1 88 ? -5.228 2.887 -13.423 1.00 90.88 88 THR A CA 1
ATOM 648 C C . THR A 1 88 ? -5.390 2.003 -12.203 1.00 90.88 88 THR A C 1
ATOM 650 O O . THR A 1 88 ? -4.545 1.976 -11.307 1.00 90.88 88 THR A O 1
ATOM 653 N N . VAL A 1 89 ? -6.481 1.240 -12.193 1.00 93.12 89 VAL A N 1
ATOM 654 C CA . VAL A 1 89 ? -6.699 0.202 -11.192 1.00 93.12 89 VAL A CA 1
ATOM 655 C C . VAL A 1 89 ? -6.072 -1.103 -11.664 1.00 93.12 89 VAL A C 1
ATOM 657 O O . VAL A 1 89 ? -6.238 -1.518 -12.812 1.00 93.12 89 VAL A O 1
ATOM 660 N N . ILE A 1 90 ? -5.339 -1.742 -10.765 1.00 94.88 90 ILE A N 1
ATOM 661 C CA . ILE A 1 90 ? -4.594 -2.974 -11.002 1.00 94.88 90 ILE A CA 1
ATOM 662 C C . ILE A 1 90 ? -5.041 -4.038 -10.001 1.00 94.88 90 ILE A C 1
ATOM 664 O O . ILE A 1 90 ? -5.572 -3.732 -8.939 1.00 94.88 90 ILE A O 1
ATOM 668 N N . SER A 1 91 ? -4.862 -5.303 -10.340 1.00 94.69 91 SER A N 1
ATOM 669 C CA . SER A 1 91 ? -5.190 -6.429 -9.468 1.00 94.69 91 SER A CA 1
ATOM 670 C C . SER A 1 91 ? -4.079 -6.687 -8.443 1.00 94.69 91 SER A C 1
ATOM 672 O O . SER A 1 91 ? -2.921 -6.348 -8.678 1.00 94.69 91 SER A O 1
ATOM 674 N N . MET A 1 92 ? -4.396 -7.349 -7.324 1.00 94.25 92 MET A N 1
ATOM 675 C CA . MET A 1 92 ? -3.384 -7.793 -6.345 1.00 94.25 92 MET A 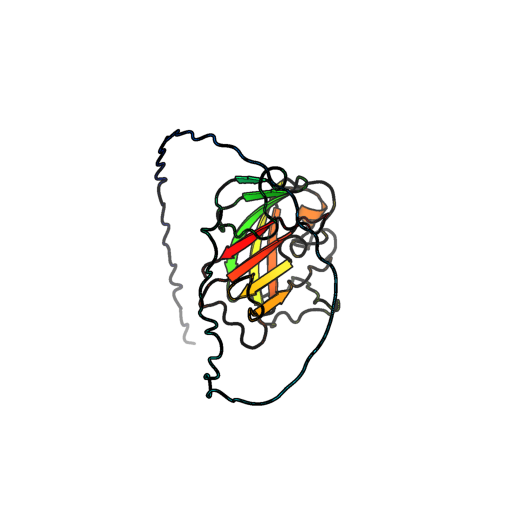CA 1
ATOM 676 C C . MET A 1 92 ? -2.327 -8.741 -6.940 1.00 94.25 92 MET A C 1
ATOM 678 O O . MET A 1 92 ? -1.214 -8.843 -6.430 1.00 94.25 92 MET A O 1
ATOM 682 N N . ASP A 1 93 ? -2.642 -9.463 -8.016 1.00 93.75 93 ASP A N 1
ATOM 683 C CA . ASP A 1 93 ? -1.663 -10.324 -8.689 1.00 93.75 93 ASP A CA 1
ATOM 684 C C . ASP A 1 93 ? -0.725 -9.559 -9.642 1.00 93.75 93 ASP A C 1
ATOM 686 O O . ASP A 1 93 ? 0.203 -10.159 -10.192 1.00 93.75 93 ASP A O 1
ATOM 690 N N . ALA A 1 94 ? -0.931 -8.249 -9.819 1.00 97.12 94 ALA A N 1
ATOM 691 C CA . ALA A 1 94 ? -0.052 -7.405 -10.607 1.00 97.12 94 ALA A CA 1
ATOM 692 C C . ALA A 1 94 ? 1.284 -7.147 -9.892 1.00 97.12 94 ALA A C 1
ATOM 694 O O . ALA A 1 94 ? 1.359 -6.964 -8.677 1.00 97.12 94 ALA A O 1
ATOM 695 N N . VAL A 1 95 ? 2.351 -7.103 -10.682 1.00 97.69 95 VAL A N 1
ATOM 696 C CA . VAL A 1 95 ? 3.697 -6.718 -10.266 1.00 97.69 95 VAL A CA 1
ATOM 697 C C . VAL A 1 95 ? 4.067 -5.489 -11.076 1.00 97.69 95 VAL A C 1
ATOM 699 O O . VAL A 1 95 ? 4.109 -5.552 -12.304 1.00 97.69 95 VAL A O 1
ATOM 702 N N . VAL A 1 96 ? 4.324 -4.380 -10.394 1.00 97.00 96 VAL A N 1
ATOM 703 C CA . VAL A 1 96 ? 4.532 -3.082 -11.034 1.00 97.00 96 VAL A CA 1
ATOM 704 C C . VAL A 1 96 ? 5.988 -2.674 -10.922 1.00 97.00 96 VAL A C 1
ATOM 706 O O . VAL A 1 96 ? 6.561 -2.737 -9.835 1.00 97.00 96 VAL A O 1
ATOM 709 N N . THR A 1 97 ? 6.580 -2.237 -12.031 1.00 95.25 97 THR A N 1
ATOM 710 C CA . THR A 1 97 ? 7.921 -1.652 -12.059 1.00 95.25 97 THR A CA 1
ATOM 711 C C . THR A 1 97 ? 7.862 -0.184 -12.458 1.00 95.25 97 THR A C 1
ATOM 713 O O . THR A 1 97 ? 7.376 0.139 -13.534 1.00 95.25 97 THR A O 1
ATOM 716 N N . CYS A 1 98 ? 8.364 0.708 -11.603 1.00 92.44 98 CYS A N 1
ATOM 717 C CA . CYS A 1 98 ? 8.448 2.146 -11.875 1.00 92.44 98 CYS A CA 1
ATOM 718 C C . CYS A 1 98 ? 9.738 2.704 -11.275 1.00 92.44 98 CYS A C 1
ATOM 720 O O . CYS A 1 98 ? 10.103 2.337 -10.161 1.00 92.44 98 CYS A O 1
ATOM 722 N N . ASP A 1 99 ? 10.456 3.562 -12.005 1.00 90.81 99 ASP A N 1
ATOM 723 C CA . ASP A 1 99 ? 11.729 4.158 -11.558 1.00 90.81 99 ASP A CA 1
ATOM 724 C C . ASP A 1 99 ? 12.752 3.114 -11.034 1.00 90.81 99 ASP A C 1
ATOM 726 O O . ASP A 1 99 ? 13.519 3.363 -10.101 1.00 90.81 99 ASP A O 1
ATOM 730 N N . GLY A 1 100 ? 12.742 1.904 -11.608 1.00 90.69 100 GLY A N 1
ATOM 731 C CA . GLY A 1 100 ? 13.588 0.773 -11.199 1.00 90.69 100 GLY A CA 1
ATOM 732 C C . GLY A 1 100 ? 13.122 0.007 -9.950 1.00 90.69 100 GLY A C 1
ATOM 733 O O . GLY A 1 100 ? 13.728 -1.009 -9.606 1.00 90.69 100 GLY A O 1
ATOM 734 N N . TRP A 1 101 ? 12.052 0.445 -9.285 1.00 93.31 101 TRP A N 1
ATOM 735 C CA . TRP A 1 101 ? 11.431 -0.258 -8.163 1.00 93.31 101 TRP A CA 1
ATOM 736 C C . TRP A 1 101 ? 10.394 -1.254 -8.665 1.00 93.31 101 TRP A C 1
ATOM 738 O O . TRP A 1 101 ? 9.453 -0.852 -9.339 1.00 93.31 101 TRP A O 1
ATOM 748 N N . THR A 1 102 ? 10.534 -2.532 -8.302 1.00 95.69 102 THR A N 1
ATOM 749 C CA . THR A 1 102 ? 9.534 -3.571 -8.604 1.00 95.69 102 THR A CA 1
ATOM 750 C C . THR A 1 102 ? 8.779 -3.947 -7.335 1.00 95.69 102 THR A C 1
ATOM 752 O O . THR A 1 102 ? 9.383 -4.442 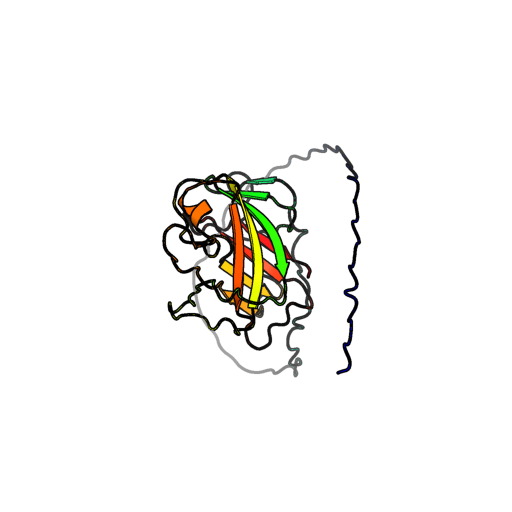-6.378 1.00 95.69 102 THR A O 1
ATOM 755 N N . VAL A 1 103 ? 7.465 -3.733 -7.346 1.00 96.44 103 VAL A N 1
ATOM 756 C CA . VAL A 1 103 ? 6.577 -3.782 -6.182 1.00 96.44 103 VAL A CA 1
ATOM 757 C C . VAL A 1 103 ? 5.371 -4.678 -6.463 1.00 96.44 103 VAL A C 1
ATOM 759 O O . VAL A 1 103 ? 4.836 -4.696 -7.570 1.00 96.44 103 VAL A O 1
ATOM 762 N N . GLN A 1 104 ? 4.921 -5.404 -5.443 1.00 97.31 104 GLN A N 1
ATOM 763 C CA . GLN A 1 104 ? 3.660 -6.137 -5.450 1.00 97.31 104 GLN A CA 1
ATOM 764 C C . GLN A 1 104 ? 2.970 -6.025 -4.088 1.00 97.31 104 GLN A C 1
ATOM 766 O O . GLN A 1 104 ? 3.612 -6.217 -3.054 1.00 97.31 104 GLN A O 1
ATOM 771 N N . LEU A 1 105 ? 1.657 -5.791 -4.085 1.00 97.50 105 LEU A N 1
ATOM 772 C CA . LEU A 1 105 ? 0.820 -5.983 -2.902 1.00 97.50 105 LEU A CA 1
ATOM 773 C C . LEU A 1 105 ? 0.418 -7.460 -2.822 1.00 97.50 105 LEU A C 1
ATOM 775 O O . LEU A 1 105 ? -0.108 -8.015 -3.777 1.00 97.50 105 LEU A O 1
ATOM 779 N N . THR A 1 106 ? 0.714 -8.117 -1.704 1.00 96.12 106 THR A N 1
ATOM 780 C CA . THR A 1 106 ? 0.593 -9.584 -1.568 1.00 96.12 106 THR A CA 1
ATOM 781 C C . THR A 1 106 ? -0.425 -10.039 -0.535 1.00 96.12 106 THR A C 1
ATOM 783 O O . THR A 1 106 ? -0.877 -11.181 -0.601 1.00 96.12 106 THR A O 1
ATOM 786 N N . ASP A 1 107 ? -0.777 -9.169 0.407 1.00 96.50 107 ASP A N 1
ATOM 787 C CA . ASP A 1 107 ? -1.801 -9.425 1.414 1.00 96.50 107 ASP A CA 1
ATOM 788 C C . ASP A 1 107 ? -2.487 -8.114 1.790 1.00 96.50 107 ASP A C 1
ATOM 790 O O . ASP A 1 107 ? -1.878 -7.040 1.717 1.00 96.50 107 ASP A O 1
ATOM 794 N N . PHE A 1 108 ? -3.739 -8.222 2.217 1.00 96.50 108 PHE A N 1
ATOM 795 C CA . PHE A 1 108 ? -4.507 -7.118 2.768 1.00 96.50 108 PHE A CA 1
ATOM 796 C C . PHE A 1 108 ? -5.408 -7.619 3.891 1.00 96.50 108 PHE A C 1
ATOM 798 O O . PHE A 1 108 ? -6.061 -8.655 3.769 1.00 96.50 108 PHE A O 1
ATOM 805 N N . GLN A 1 109 ? -5.473 -6.854 4.974 1.00 96.12 109 GLN A N 1
ATOM 806 C CA . GLN A 1 109 ? -6.340 -7.132 6.111 1.00 96.12 109 GLN A CA 1
ATOM 807 C C . GLN A 1 109 ? -7.183 -5.893 6.389 1.00 96.12 109 GLN A C 1
ATOM 809 O O . GLN A 1 109 ? -6.641 -4.845 6.741 1.00 96.12 109 GLN A O 1
ATOM 814 N N . ALA A 1 110 ? -8.503 -6.034 6.241 1.00 95.00 110 ALA A N 1
ATOM 815 C CA . ALA A 1 110 ? -9.478 -4.978 6.519 1.00 95.00 110 ALA A CA 1
ATOM 816 C C . ALA A 1 110 ? -9.422 -4.496 7.980 1.00 95.00 110 ALA A C 1
ATOM 818 O O . ALA A 1 110 ? -9.640 -3.321 8.248 1.00 95.00 110 ALA A O 1
ATOM 819 N N . GLU A 1 111 ? -9.072 -5.399 8.900 1.00 94.75 111 GLU A N 1
ATOM 820 C CA . GLU A 1 111 ? -8.785 -5.109 10.303 1.00 94.75 111 GLU A CA 1
ATOM 821 C C . GLU A 1 111 ? -7.483 -5.810 10.705 1.00 94.75 111 GLU A C 1
ATOM 823 O O . GLU A 1 111 ? -7.317 -7.012 10.479 1.00 94.75 111 GLU A O 1
ATOM 828 N N . ALA A 1 112 ? -6.564 -5.068 11.315 1.00 95.25 112 ALA A N 1
ATOM 829 C CA . ALA A 1 112 ? -5.268 -5.556 11.763 1.00 95.25 112 ALA A CA 1
ATOM 830 C C . ALA A 1 112 ? -4.903 -4.996 13.146 1.00 95.25 112 ALA A C 1
ATOM 832 O O . ALA A 1 112 ? -5.557 -4.108 13.689 1.00 95.25 112 ALA A O 1
ATOM 833 N N . THR A 1 113 ? -3.836 -5.534 13.734 1.00 94.81 113 THR A N 1
ATOM 834 C CA . THR A 1 113 ? -3.261 -5.044 14.994 1.00 94.81 113 THR A CA 1
ATOM 835 C C . THR A 1 113 ? -1.834 -4.591 14.741 1.00 94.81 113 THR A C 1
ATOM 837 O O . THR A 1 113 ? -1.054 -5.338 14.146 1.00 94.81 113 THR A O 1
ATOM 840 N N . ILE A 1 114 ? -1.481 -3.396 15.218 1.00 93.31 114 ILE A N 1
ATOM 841 C CA . ILE A 1 114 ? -0.110 -2.890 15.135 1.00 93.31 114 ILE A CA 1
ATOM 842 C C . ILE A 1 114 ? 0.774 -3.718 16.087 1.00 93.31 114 ILE A C 1
ATOM 844 O O . ILE A 1 114 ? 0.440 -3.868 17.266 1.00 93.31 114 ILE A O 1
ATOM 848 N N . PRO A 1 115 ? 1.905 -4.278 15.618 1.00 90.19 115 PRO A N 1
ATOM 849 C CA . PRO A 1 115 ? 2.861 -4.939 16.494 1.00 90.19 115 PRO A CA 1
ATOM 850 C C . PRO A 1 115 ? 3.358 -3.976 17.586 1.00 90.19 115 PRO A C 1
ATOM 852 O O . PRO A 1 115 ? 3.729 -2.849 17.274 1.00 90.19 115 PRO A O 1
ATOM 855 N N . PRO A 1 116 ? 3.416 -4.394 18.861 1.00 83.62 116 PRO A N 1
ATOM 856 C CA . PRO A 1 116 ? 3.727 -3.491 19.975 1.00 83.62 116 PRO A CA 1
ATOM 857 C C . PRO A 1 116 ? 5.171 -2.963 19.971 1.00 83.62 116 PRO A C 1
ATOM 859 O O . PRO A 1 116 ? 5.493 -2.049 20.724 1.00 83.62 116 PRO A O 1
ATOM 862 N N . ASP A 1 117 ? 6.055 -3.577 19.187 1.00 84.19 117 ASP A N 1
ATOM 863 C CA . ASP A 1 117 ? 7.445 -3.180 18.973 1.00 84.19 117 ASP A CA 1
ATOM 864 C C . ASP A 1 117 ? 7.651 -2.349 17.697 1.00 84.19 117 ASP A C 1
ATOM 866 O O . ASP A 1 117 ? 8.777 -1.936 17.415 1.00 84.19 117 ASP A O 1
ATOM 870 N N . LEU A 1 118 ? 6.582 -2.098 16.934 1.00 87.44 118 LEU A N 1
ATOM 871 C CA . LEU A 1 118 ? 6.619 -1.251 15.754 1.00 87.44 118 LEU A CA 1
ATOM 872 C C . LEU A 1 118 ? 6.327 0.202 16.140 1.00 87.44 118 LEU A C 1
ATOM 874 O O . LEU A 1 118 ? 5.235 0.537 16.588 1.00 87.44 118 LEU A O 1
ATOM 878 N N . GLU A 1 119 ? 7.313 1.066 15.928 1.00 89.50 119 GLU A N 1
ATOM 879 C CA . GLU A 1 119 ? 7.169 2.509 16.106 1.00 89.50 119 GLU A CA 1
ATOM 880 C C . GLU A 1 119 ? 6.620 3.125 14.811 1.00 89.50 119 GLU A C 1
ATOM 882 O O . GLU A 1 119 ? 7.218 2.985 13.739 1.00 89.50 119 GLU A O 1
ATOM 887 N N . LEU A 1 120 ? 5.464 3.780 14.918 1.00 92.00 120 LEU A N 1
ATOM 888 C CA . LEU A 1 120 ? 4.775 4.454 13.822 1.00 92.00 120 LEU A CA 1
ATOM 889 C C . LEU A 1 120 ? 4.460 5.900 14.211 1.00 92.00 120 LEU A C 1
ATOM 891 O O . LEU A 1 120 ? 4.141 6.174 15.373 1.00 92.00 120 LEU A O 1
ATOM 895 N N . THR A 1 121 ? 4.472 6.793 13.227 1.00 92.75 121 THR A N 1
ATOM 896 C CA . THR A 1 121 ? 3.997 8.172 13.361 1.00 92.75 121 THR A CA 1
ATOM 897 C C . THR A 1 121 ? 2.836 8.475 12.424 1.00 92.75 121 THR A C 1
ATOM 899 O O . THR A 1 121 ? 2.713 7.904 11.336 1.00 92.75 121 THR A O 1
ATOM 902 N N . ASP A 1 122 ? 1.957 9.376 12.858 1.00 92.19 122 ASP A N 1
ATOM 903 C CA . ASP A 1 122 ? 0.867 9.893 12.039 1.00 92.19 122 ASP A CA 1
ATOM 904 C C . ASP A 1 122 ? 1.343 10.993 11.066 1.00 92.19 122 ASP A C 1
ATOM 906 O O . ASP A 1 122 ? 2.533 11.308 10.945 1.00 92.19 122 ASP A O 1
ATOM 910 N N . THR A 1 123 ? 0.401 11.609 10.351 1.00 87.06 123 THR A N 1
ATOM 911 C CA . THR A 1 123 ? 0.696 12.697 9.404 1.00 87.06 123 THR A CA 1
ATOM 912 C C . THR A 1 123 ? 1.226 13.973 10.074 1.00 87.06 123 THR A C 1
ATOM 914 O O . THR A 1 123 ? 1.859 14.790 9.400 1.00 87.06 123 THR A O 1
ATOM 917 N N . ASN A 1 124 ? 1.031 14.134 11.386 1.00 89.69 124 ASN A N 1
ATOM 918 C CA . ASN A 1 124 ? 1.572 15.223 12.202 1.00 89.69 124 ASN A CA 1
ATOM 919 C C . ASN A 1 124 ? 2.925 14.877 12.844 1.00 89.69 124 ASN A C 1
ATOM 921 O O . ASN A 1 124 ? 3.511 15.733 13.509 1.00 89.69 124 ASN A O 1
ATOM 925 N N . LEU A 1 125 ? 3.456 13.675 12.583 1.00 88.94 125 LEU A N 1
ATOM 926 C CA . LEU A 1 125 ? 4.659 13.114 13.204 1.00 88.94 125 LEU A CA 1
ATOM 927 C C . LEU A 1 125 ? 4.489 12.802 14.698 1.00 88.94 125 LEU A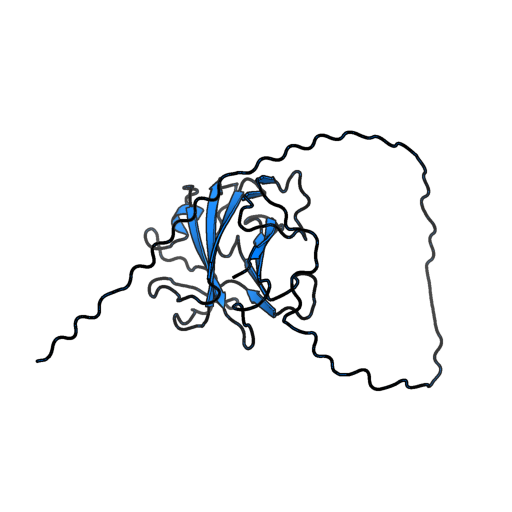 C 1
ATOM 929 O O . LEU A 1 125 ? 5.482 12.715 15.426 1.00 88.94 125 LEU A O 1
ATOM 933 N N . ASP A 1 126 ? 3.250 12.632 15.153 1.00 92.88 126 ASP A N 1
ATOM 934 C CA . ASP A 1 126 ? 2.955 12.208 16.514 1.00 92.88 126 ASP A CA 1
ATOM 935 C C . ASP A 1 126 ? 2.977 10.669 16.605 1.00 92.88 126 ASP A C 1
ATOM 937 O O . ASP A 1 126 ? 2.536 9.992 15.669 1.00 92.88 126 ASP A O 1
ATOM 941 N N . PRO A 1 127 ? 3.489 10.083 17.708 1.00 92.88 127 PRO A N 1
ATOM 942 C CA . PRO A 1 127 ? 3.485 8.635 17.892 1.00 92.88 127 PRO A CA 1
ATOM 943 C C . PRO A 1 127 ? 2.070 8.054 17.871 1.00 92.88 127 PRO A C 1
ATOM 945 O O . PRO A 1 127 ? 1.168 8.568 18.536 1.00 92.88 127 PRO A O 1
ATOM 948 N N . VAL A 1 128 ? 1.901 6.941 17.164 1.00 93.31 128 VAL A N 1
ATOM 949 C CA . VAL A 1 128 ? 0.622 6.230 17.052 1.00 93.31 128 VAL A CA 1
ATOM 950 C C . VAL A 1 128 ? 0.389 5.340 18.276 1.00 93.31 128 VAL A C 1
ATOM 952 O O . VAL A 1 128 ? 1.294 4.637 18.729 1.00 93.31 128 VAL A O 1
ATOM 955 N N . ASP A 1 129 ? -0.840 5.333 18.798 1.00 92.56 129 ASP A N 1
ATOM 956 C CA . ASP A 1 129 ? -1.269 4.353 19.803 1.00 92.56 129 ASP A CA 1
ATOM 957 C C . ASP A 1 129 ? -1.408 2.967 19.135 1.00 92.56 129 ASP A C 1
ATOM 959 O O . ASP A 1 129 ? -2.184 2.850 18.183 1.00 92.56 129 ASP A O 1
ATOM 963 N N . PRO A 1 130 ? -0.712 1.909 19.597 1.00 89.44 130 PRO A N 1
ATOM 964 C CA . PRO A 1 130 ? -0.829 0.564 19.026 1.00 89.44 130 PRO A CA 1
ATOM 965 C C . PRO A 1 130 ? -2.249 -0.026 19.040 1.00 89.44 130 PRO A C 1
ATOM 967 O O . PRO A 1 130 ? -2.525 -0.953 18.280 1.00 89.44 130 PRO A O 1
ATOM 970 N N . GLU A 1 131 ? -3.145 0.493 19.887 1.00 93.31 131 GLU A N 1
ATOM 971 C CA . GLU A 1 131 ? -4.558 0.093 19.942 1.00 93.31 131 GLU A CA 1
ATOM 972 C C . GLU A 1 131 ? -5.436 0.848 18.923 1.00 93.31 131 GLU A C 1
ATOM 974 O O . GLU A 1 131 ? -6.648 0.625 18.863 1.00 93.31 131 GLU A O 1
ATOM 979 N N . THR A 1 132 ? -4.852 1.747 18.121 1.00 93.69 132 THR A N 1
ATOM 980 C CA . THR A 1 132 ? -5.565 2.442 17.042 1.00 93.69 132 THR A CA 1
ATOM 981 C C . THR A 1 132 ? -6.110 1.418 16.040 1.00 93.69 132 THR A C 1
ATOM 983 O O . THR A 1 132 ? -5.340 0.586 15.551 1.00 93.69 132 THR A O 1
ATOM 986 N N . PRO A 1 133 ? -7.412 1.458 15.698 1.00 96.06 133 PRO A N 1
ATOM 987 C CA . PRO A 1 133 ? -7.974 0.600 14.663 1.00 96.06 133 PRO A CA 1
ATOM 988 C C . PRO A 1 133 ? -7.302 0.855 13.314 1.00 96.06 133 PRO A C 1
ATOM 990 O O . PRO A 1 133 ? -7.216 1.998 12.862 1.00 96.06 133 PRO A O 1
ATOM 993 N N . VAL A 1 134 ? -6.835 -0.211 12.666 1.00 97.44 134 VAL A N 1
ATOM 994 C CA . VAL A 1 134 ? -6.110 -0.114 11.397 1.00 97.44 134 VAL A CA 1
ATOM 995 C C . VAL A 1 134 ? -6.513 -1.197 10.410 1.00 97.44 134 VAL A C 1
ATOM 997 O O . VAL A 1 134 ? -6.830 -2.319 10.799 1.00 97.44 134 VAL A O 1
ATOM 1000 N N . ALA A 1 135 ? -6.401 -0.871 9.127 1.00 97.44 135 ALA A N 1
ATOM 1001 C CA . ALA A 1 135 ? -6.200 -1.844 8.062 1.00 97.44 135 ALA A CA 1
ATOM 1002 C C . ALA A 1 135 ? -4.702 -2.038 7.811 1.00 97.44 135 ALA A C 1
ATOM 1004 O O . ALA A 1 135 ? -3.878 -1.201 8.194 1.00 97.44 135 ALA A O 1
ATOM 1005 N N . SER A 1 136 ? -4.329 -3.118 7.128 1.00 97.19 136 SER A N 1
ATOM 1006 C CA . SER A 1 136 ? -2.937 -3.317 6.724 1.00 97.19 136 SER A CA 1
ATOM 1007 C C . SER A 1 136 ? -2.789 -3.880 5.317 1.00 97.19 136 SER A C 1
ATOM 1009 O O . SER A 1 136 ? -3.624 -4.658 4.862 1.00 97.19 136 SER A O 1
ATOM 1011 N N . ALA A 1 137 ? -1.704 -3.496 4.645 1.00 97.75 137 ALA A N 1
ATOM 1012 C CA . ALA A 1 137 ? -1.297 -4.035 3.352 1.00 97.75 137 ALA A CA 1
ATOM 1013 C C . ALA A 1 137 ? 0.144 -4.544 3.427 1.00 97.75 137 ALA A C 1
ATOM 1015 O O . ALA A 1 137 ? 1.036 -3.835 3.899 1.00 97.75 137 ALA A O 1
ATOM 1016 N N . THR A 1 138 ? 0.394 -5.758 2.937 1.00 96.94 138 THR A N 1
ATOM 1017 C CA . THR A 1 138 ? 1.748 -6.319 2.855 1.00 96.94 138 THR A CA 1
ATOM 1018 C C . THR A 1 138 ? 2.310 -6.157 1.457 1.00 96.94 138 THR A C 1
ATOM 1020 O O . THR A 1 138 ? 1.757 -6.661 0.476 1.00 96.94 138 THR A O 1
ATOM 1023 N N . ILE A 1 139 ? 3.466 -5.507 1.382 1.00 96.44 139 ILE A N 1
ATOM 1024 C CA . ILE A 1 139 ? 4.165 -5.204 0.141 1.00 96.44 139 ILE A CA 1
ATOM 1025 C C . ILE A 1 139 ? 5.414 -6.067 0.043 1.00 96.44 139 ILE A C 1
ATOM 1027 O O . ILE A 1 139 ? 6.168 -6.209 1.009 1.00 96.44 139 ILE A O 1
ATOM 1031 N N . VAL A 1 140 ? 5.665 -6.598 -1.149 1.00 96.00 140 VAL A N 1
ATOM 1032 C CA . VAL A 1 140 ? 6.941 -7.200 -1.522 1.00 96.00 140 VAL A CA 1
ATOM 1033 C C . VAL A 1 140 ? 7.640 -6.305 -2.536 1.00 96.00 140 VAL A C 1
ATOM 1035 O O . VAL A 1 140 ? 7.076 -5.966 -3.572 1.00 96.00 140 VAL A O 1
ATOM 1038 N N . VAL A 1 141 ? 8.894 -5.965 -2.250 1.00 95.50 141 VAL A N 1
ATOM 1039 C CA . VAL A 1 141 ? 9.792 -5.257 -3.164 1.00 95.50 141 VAL A CA 1
ATOM 1040 C C . VAL A 1 141 ? 10.863 -6.230 -3.639 1.00 95.50 141 VAL A C 1
ATOM 1042 O O . VAL A 1 141 ? 11.653 -6.729 -2.836 1.00 95.50 141 VAL A O 1
ATOM 1045 N N . THR A 1 142 ? 10.890 -6.533 -4.935 1.00 95.50 142 THR A N 1
ATOM 1046 C CA . THR A 1 142 ? 11.807 -7.529 -5.524 1.00 95.50 142 THR A CA 1
ATOM 1047 C C . THR A 1 142 ? 12.997 -6.905 -6.245 1.00 95.50 142 THR A C 1
ATOM 1049 O O . THR A 1 142 ? 14.048 -7.541 -6.330 1.00 95.50 142 THR A O 1
ATOM 1052 N N . THR A 1 143 ? 12.866 -5.649 -6.668 1.00 92.94 143 THR A N 1
ATOM 1053 C CA . THR A 1 143 ? 13.946 -4.830 -7.229 1.00 92.94 143 THR A CA 1
ATOM 1054 C C . THR A 1 143 ? 13.916 -3.472 -6.545 1.00 92.94 143 THR A C 1
ATOM 1056 O O . THR A 1 143 ? 12.846 -2.878 -6.422 1.00 92.94 143 THR A O 1
ATOM 1059 N N . ALA A 1 144 ? 15.073 -2.997 -6.084 1.00 86.44 144 ALA A N 1
ATOM 1060 C CA . ALA A 1 144 ? 15.228 -1.637 -5.583 1.00 86.44 144 ALA A CA 1
ATOM 1061 C C . ALA A 1 144 ? 15.773 -0.760 -6.713 1.00 86.44 144 ALA A C 1
ATOM 1063 O O . ALA A 1 144 ? 16.797 -1.104 -7.311 1.00 86.44 144 ALA A O 1
ATOM 1064 N N . GLY A 1 145 ? 15.077 0.338 -6.998 1.00 83.94 145 GLY A N 1
ATOM 1065 C CA . GLY A 1 145 ? 15.557 1.377 -7.898 1.00 83.94 145 GLY A CA 1
ATOM 1066 C C . GLY A 1 145 ? 16.563 2.296 -7.211 1.00 83.94 145 GLY A C 1
ATOM 1067 O O . GLY A 1 145 ? 17.085 2.000 -6.133 1.00 83.94 145 GLY A O 1
ATOM 1068 N N . ASP A 1 146 ? 16.821 3.441 -7.835 1.00 79.38 146 ASP A N 1
ATOM 1069 C CA . ASP A 1 146 ? 17.579 4.503 -7.181 1.00 79.38 146 ASP A CA 1
ATOM 1070 C C . ASP A 1 146 ? 16.763 5.105 -6.017 1.00 79.38 146 ASP A C 1
ATOM 1072 O O . ASP A 1 146 ? 15.535 5.000 -5.960 1.00 79.38 146 ASP A O 1
ATOM 1076 N N . GLY A 1 147 ? 17.448 5.765 -5.079 1.00 73.12 147 GLY A N 1
ATOM 1077 C CA . GLY A 1 147 ? 16.819 6.368 -3.900 1.00 73.12 147 GLY A CA 1
ATOM 1078 C C . GLY A 1 147 ? 16.826 5.482 -2.658 1.00 73.12 147 GLY A C 1
ATOM 1079 O O . GLY A 1 147 ? 17.286 4.347 -2.679 1.00 73.12 147 GLY A O 1
ATOM 1080 N N . ASN A 1 148 ? 16.341 6.043 -1.550 1.00 72.62 148 ASN A N 1
ATOM 1081 C CA . ASN A 1 148 ? 16.201 5.352 -0.271 1.00 72.62 148 ASN A CA 1
ATOM 1082 C C . ASN A 1 148 ? 14.847 5.746 0.335 1.00 72.62 148 ASN A C 1
ATOM 1084 O O . ASN A 1 148 ? 14.804 6.785 0.995 1.00 72.62 148 ASN A O 1
ATOM 1088 N N . PRO A 1 149 ? 13.761 4.982 0.104 1.00 80.31 149 PRO A N 1
ATOM 1089 C CA . PRO A 1 149 ? 12.519 5.196 0.839 1.00 80.31 149 PRO A CA 1
ATOM 1090 C C . PRO A 1 149 ? 12.785 5.113 2.343 1.00 80.31 149 PRO A C 1
ATOM 1092 O O . PRO A 1 149 ? 13.559 4.262 2.807 1.00 80.31 149 PRO A O 1
ATOM 1095 N N . ASP A 1 150 ? 12.137 5.988 3.104 1.00 78.62 150 ASP A N 1
ATOM 1096 C CA . ASP A 1 150 ? 12.203 5.963 4.558 1.00 78.62 150 ASP A CA 1
ATOM 1097 C C . ASP A 1 150 ? 11.404 4.765 5.099 1.00 78.62 150 ASP A C 1
ATOM 1099 O O . ASP A 1 150 ? 11.840 4.144 6.082 1.00 78.62 150 ASP A O 1
ATOM 1103 N N . GLY A 1 151 ? 10.327 4.364 4.410 1.00 89.00 151 GLY A N 1
ATOM 1104 C CA . GLY A 1 151 ? 9.511 3.199 4.757 1.00 89.00 151 GLY A CA 1
ATOM 1105 C C . GLY A 1 151 ? 8.659 2.629 3.621 1.00 89.00 151 GLY A C 1
ATOM 1106 O O . GLY A 1 151 ? 8.731 3.084 2.482 1.00 89.00 151 GLY A O 1
ATOM 1107 N N . TYR A 1 152 ? 7.870 1.593 3.921 1.00 92.75 152 TYR A N 1
ATOM 1108 C CA . TYR A 1 152 ? 6.918 1.031 2.955 1.00 92.75 152 TYR A CA 1
ATOM 1109 C C . TYR A 1 152 ? 5.701 1.952 2.783 1.00 92.75 152 TYR A C 1
ATOM 1111 O O . TYR A 1 152 ? 5.041 1.882 1.744 1.00 92.75 152 TYR A O 1
ATOM 1119 N N . SER A 1 153 ? 5.444 2.851 3.745 1.00 92.88 153 SER A N 1
ATOM 1120 C CA . SER A 1 153 ? 4.462 3.936 3.620 1.00 92.88 153 SER A CA 1
ATOM 1121 C C . SER A 1 153 ? 4.763 4.895 2.461 1.00 92.88 153 SER A C 1
ATOM 1123 O O . SER A 1 153 ? 3.857 5.545 1.957 1.00 92.88 153 SER A O 1
ATOM 1125 N N . ASP A 1 154 ? 6.026 4.966 2.015 1.00 90.12 154 ASP A N 1
ATOM 1126 C CA . ASP A 1 154 ? 6.451 5.735 0.832 1.00 90.12 154 ASP A CA 1
ATOM 1127 C C . ASP A 1 154 ? 6.244 4.961 -0.487 1.00 90.12 154 ASP A C 1
ATOM 1129 O O . ASP A 1 154 ? 6.730 5.380 -1.538 1.00 90.12 154 ASP A O 1
ATOM 1133 N N . ILE A 1 155 ? 5.586 3.798 -0.430 1.00 93.62 155 ILE A N 1
ATOM 1134 C CA . ILE A 1 155 ? 5.210 2.990 -1.595 1.00 93.62 155 ILE A CA 1
ATOM 1135 C C . ILE A 1 155 ? 3.700 2.780 -1.631 1.00 93.62 155 ILE A C 1
ATOM 1137 O O . ILE A 1 155 ? 3.102 2.971 -2.683 1.00 93.62 155 ILE A O 1
ATOM 1141 N N . ALA A 1 156 ? 3.071 2.387 -0.521 1.00 95.50 156 ALA A N 1
ATOM 1142 C CA . ALA A 1 156 ? 1.613 2.368 -0.401 1.00 95.50 156 ALA A CA 1
ATOM 1143 C C . ALA A 1 156 ? 1.181 3.431 0.602 1.00 95.50 156 ALA A C 1
ATOM 1145 O O . ALA A 1 156 ? 1.334 3.248 1.803 1.00 95.50 156 ALA A O 1
ATOM 1146 N N . TYR A 1 157 ? 0.643 4.538 0.108 1.00 92.00 157 TYR A N 1
ATOM 1147 C CA . TYR A 1 157 ? 0.475 5.755 0.911 1.00 92.00 157 TYR A CA 1
ATOM 1148 C C . TYR A 1 157 ? -0.975 6.083 1.243 1.00 92.00 157 TYR A C 1
ATOM 1150 O O . TYR A 1 157 ? -1.255 6.927 2.101 1.00 92.00 157 TYR A O 1
ATOM 1158 N N . ILE A 1 158 ? -1.909 5.470 0.519 1.00 94.00 158 ILE A N 1
ATOM 1159 C CA . ILE A 1 158 ? -3.322 5.805 0.607 1.00 94.00 158 ILE A CA 1
ATOM 1160 C C . ILE A 1 158 ? -4.191 4.566 0.466 1.00 94.00 158 ILE A C 1
ATOM 1162 O O . ILE A 1 158 ? -3.922 3.675 -0.342 1.00 94.00 158 ILE A O 1
ATOM 1166 N N . LEU A 1 159 ? -5.253 4.556 1.253 1.00 95.50 159 LEU A N 1
ATOM 1167 C CA . LEU A 1 159 ? -6.326 3.589 1.234 1.00 95.50 159 LEU A CA 1
ATOM 1168 C C . LEU A 1 159 ? -7.620 4.320 0.897 1.00 95.50 159 LEU A C 1
ATOM 1170 O O . LEU A 1 159 ? -7.907 5.365 1.480 1.00 95.50 159 LEU A O 1
ATOM 1174 N N . ILE A 1 160 ? -8.393 3.780 -0.037 1.00 92.44 160 ILE A N 1
ATOM 1175 C CA . ILE A 1 160 ? -9.660 4.364 -0.473 1.00 92.44 160 ILE A CA 1
ATOM 1176 C C . ILE A 1 160 ? -10.735 3.285 -0.390 1.00 92.44 160 ILE A C 1
ATOM 1178 O O . ILE A 1 160 ? -10.605 2.228 -1.006 1.00 92.44 160 ILE A O 1
ATOM 1182 N N . GLN A 1 161 ? -11.803 3.551 0.356 1.00 90.62 161 GLN A N 1
ATOM 1183 C CA . GLN A 1 161 ? -13.002 2.717 0.361 1.00 90.62 161 GLN A CA 1
ATOM 1184 C C . GLN A 1 161 ? -13.940 3.202 -0.750 1.00 90.62 161 GLN A C 1
ATOM 1186 O O . GLN A 1 161 ? -14.353 4.363 -0.743 1.00 90.62 161 GLN A O 1
ATOM 1191 N N . GLY A 1 162 ? -14.279 2.326 -1.699 1.00 83.50 162 GLY A N 1
ATOM 1192 C CA . GLY A 1 162 ? -15.148 2.668 -2.828 1.00 83.50 162 GLY A CA 1
ATOM 1193 C C . GLY A 1 162 ? -14.399 2.909 -4.143 1.00 83.50 162 GLY A C 1
ATOM 1194 O O . GLY A 1 162 ? -13.445 2.208 -4.482 1.00 83.50 162 GLY A O 1
ATOM 1195 N N . ASP A 1 163 ? -14.874 3.879 -4.928 1.00 79.88 163 ASP A N 1
ATOM 1196 C CA . ASP A 1 163 ? -14.315 4.211 -6.243 1.00 79.88 163 ASP A CA 1
ATOM 1197 C C . ASP A 1 163 ? -13.244 5.312 -6.111 1.00 79.88 163 ASP A C 1
ATOM 1199 O O . ASP A 1 163 ? -13.547 6.385 -5.579 1.00 79.88 163 ASP A O 1
ATOM 1203 N N . PRO A 1 164 ? -12.012 5.119 -6.619 1.00 75.69 164 PRO A N 1
ATOM 1204 C CA . PRO A 1 164 ? -10.951 6.123 -6.511 1.00 75.69 164 PRO A CA 1
ATOM 1205 C C . PRO A 1 164 ? -11.267 7.427 -7.263 1.00 75.69 164 PRO A C 1
ATOM 1207 O O . PRO A 1 164 ? -10.634 8.448 -7.009 1.00 75.69 164 PRO A O 1
ATOM 1210 N N . LYS A 1 165 ? -12.251 7.426 -8.173 1.00 77.00 165 LYS A N 1
ATOM 1211 C CA . LYS A 1 165 ? -12.707 8.622 -8.899 1.00 77.00 165 LYS A CA 1
ATOM 1212 C C . LYS A 1 165 ? -13.879 9.335 -8.224 1.00 77.00 165 LYS A C 1
ATOM 1214 O O . LYS A 1 165 ? -14.261 10.417 -8.673 1.00 77.00 165 LYS A O 1
ATOM 1219 N N . SER A 1 166 ? -14.472 8.753 -7.180 1.00 78.88 166 SER A N 1
ATOM 1220 C CA . SER A 1 166 ? -15.583 9.376 -6.463 1.00 78.88 166 SER A CA 1
ATOM 1221 C C . SER A 1 166 ? -15.083 10.332 -5.381 1.00 78.88 166 SER A C 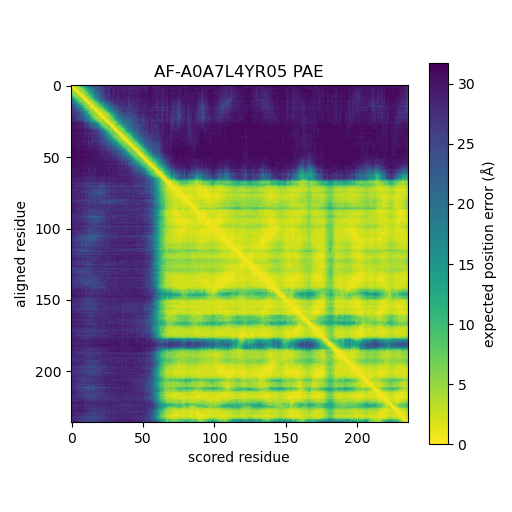1
ATOM 1223 O O . SER A 1 166 ? -14.227 9.993 -4.571 1.00 78.88 166 SER A O 1
ATOM 1225 N N . TYR A 1 167 ? -15.679 11.525 -5.319 1.00 71.25 167 TYR A N 1
ATOM 1226 C CA . TYR A 1 167 ? -15.400 12.515 -4.273 1.00 71.25 167 TYR A CA 1
ATOM 1227 C C . TYR A 1 167 ? -16.020 12.152 -2.914 1.00 71.25 167 TYR A C 1
ATOM 1229 O O . TYR A 1 167 ? -15.758 12.833 -1.926 1.00 71.25 167 TYR A O 1
ATOM 1237 N N . THR A 1 168 ? -16.883 11.135 -2.871 1.00 78.25 168 THR A N 1
ATOM 1238 C CA . THR A 1 168 ? -17.531 10.657 -1.640 1.00 78.25 168 THR A CA 1
ATOM 1239 C C . THR A 1 168 ? -16.791 9.497 -0.994 1.00 78.25 168 THR A C 1
ATOM 1241 O O . THR A 1 168 ? -17.228 9.027 0.048 1.00 78.25 168 THR A O 1
ATOM 1244 N N . SER A 1 169 ? -15.725 9.001 -1.621 1.00 82.19 169 SER A N 1
ATOM 1245 C CA . SER A 1 169 ? -14.964 7.875 -1.097 1.00 82.19 169 SER A CA 1
ATOM 1246 C C . SER A 1 169 ? -14.235 8.267 0.183 1.00 82.19 169 SER A C 1
ATOM 1248 O O . SER A 1 169 ? -13.628 9.338 0.262 1.00 82.19 169 SER A O 1
ATOM 1250 N N . SER A 1 170 ? -14.276 7.381 1.173 1.00 88.88 170 SER A N 1
ATOM 1251 C CA . SER A 1 170 ? -13.508 7.536 2.406 1.00 88.88 170 SER A CA 1
ATOM 1252 C C . SER A 1 170 ? -12.040 7.235 2.128 1.00 88.88 170 SER A C 1
ATOM 1254 O O . SER A 1 170 ? -11.713 6.244 1.472 1.00 88.88 170 SER A O 1
ATOM 1256 N N . VAL A 1 171 ? -11.154 8.100 2.619 1.00 91.44 171 VAL A N 1
ATOM 1257 C CA . VAL A 1 171 ? -9.718 8.062 2.332 1.00 91.44 171 VAL A CA 1
ATOM 1258 C C . VAL A 1 171 ? -8.939 8.043 3.637 1.00 91.44 171 VAL A C 1
ATOM 1260 O O . VAL A 1 171 ? -9.218 8.835 4.531 1.00 91.44 171 VAL A O 1
ATOM 1263 N N . SER A 1 172 ? -7.939 7.171 3.718 1.00 94.19 172 SER A N 1
ATOM 1264 C CA . SER A 1 172 ? -7.010 7.087 4.842 1.00 94.19 172 SER A CA 1
ATOM 1265 C C . SER A 1 172 ? -5.569 7.079 4.342 1.00 94.19 172 SER A C 1
ATOM 1267 O O . SER A 1 172 ? -5.241 6.410 3.360 1.00 94.19 172 SER A O 1
ATOM 1269 N N . HIS A 1 173 ? -4.700 7.842 5.002 1.00 94.88 173 HIS A N 1
ATOM 1270 C CA . HIS A 1 173 ? -3.273 7.886 4.694 1.00 94.88 173 HIS A CA 1
ATOM 1271 C C . HIS A 1 173 ? -2.494 6.965 5.622 1.00 94.88 173 HIS A C 1
ATOM 1273 O O . HIS A 1 173 ? -2.753 6.925 6.821 1.00 94.88 173 HIS A O 1
ATOM 1279 N N . SER A 1 174 ? -1.513 6.253 5.073 1.00 95.69 174 SER A N 1
ATOM 1280 C CA . SER A 1 174 ? -0.682 5.333 5.848 1.00 95.69 174 SER A CA 1
ATOM 1281 C C . SER A 1 174 ? 0.024 6.033 7.009 1.00 95.69 174 SER A C 1
ATOM 1283 O O . SER A 1 174 ? 0.555 7.136 6.846 1.00 95.69 174 SER A O 1
ATOM 1285 N N . PHE A 1 175 ? 0.144 5.340 8.137 1.00 95.25 175 PHE A N 1
ATOM 1286 C CA . PHE A 1 175 ? 1.140 5.689 9.141 1.00 95.25 175 PHE A CA 1
ATOM 1287 C C . PHE A 1 175 ? 2.552 5.516 8.586 1.00 95.25 175 PHE A C 1
ATOM 1289 O O . PHE A 1 175 ? 2.803 4.643 7.755 1.00 95.25 175 PHE A O 1
ATOM 1296 N N . ARG A 1 176 ? 3.477 6.341 9.073 1.00 92.75 176 ARG A N 1
ATOM 1297 C CA . ARG A 1 176 ? 4.883 6.319 8.673 1.00 92.75 176 ARG A CA 1
ATOM 1298 C C . ARG A 1 176 ? 5.679 5.448 9.624 1.00 92.75 176 ARG A C 1
ATOM 1300 O O . ARG A 1 176 ? 5.508 5.542 10.837 1.00 92.75 176 ARG A O 1
ATOM 1307 N N . GLU A 1 177 ? 6.569 4.617 9.097 1.00 89.38 177 GLU A N 1
ATOM 1308 C CA . GLU A 1 177 ? 7.474 3.847 9.943 1.00 89.38 177 GLU A CA 1
ATOM 1309 C C . GLU A 1 177 ? 8.597 4.721 10.502 1.00 89.38 177 GLU A C 1
ATOM 1311 O O . GLU A 1 177 ? 9.437 5.246 9.761 1.00 89.38 177 GLU A O 1
ATOM 1316 N N . ASP A 1 178 ? 8.666 4.811 11.828 1.00 77.50 178 ASP A N 1
ATOM 1317 C CA . ASP A 1 178 ? 9.756 5.505 12.492 1.00 77.50 178 ASP A CA 1
ATOM 1318 C C . ASP A 1 178 ? 11.059 4.707 12.392 1.00 77.50 178 ASP A C 1
ATOM 1320 O O . ASP A 1 178 ? 11.114 3.471 12.310 1.00 77.50 178 ASP A O 1
ATOM 1324 N N . PHE A 1 179 ? 12.171 5.439 12.399 1.00 66.62 179 PHE A N 1
ATOM 1325 C CA . PHE A 1 179 ? 13.485 4.820 12.444 1.00 66.62 179 PHE A CA 1
ATOM 1326 C C . PHE A 1 179 ? 13.785 4.280 13.843 1.00 66.62 179 PHE A C 1
ATOM 1328 O O . PHE A 1 179 ? 14.454 4.931 14.647 1.00 66.62 179 PHE A O 1
ATOM 1335 N N . ALA A 1 180 ? 13.420 3.026 14.080 1.00 54.75 180 ALA A N 1
ATOM 1336 C CA . ALA A 1 180 ? 14.126 2.228 15.066 1.00 54.75 180 ALA A CA 1
ATOM 1337 C C . ALA A 1 180 ? 15.528 1.924 14.497 1.00 54.75 180 ALA A C 1
ATOM 1339 O O . ALA A 1 180 ? 15.658 1.565 13.326 1.00 54.75 180 ALA A O 1
ATOM 1340 N N . GLY A 1 181 ? 16.587 2.138 15.285 1.00 51.69 181 GLY A N 1
ATOM 1341 C CA . GLY A 1 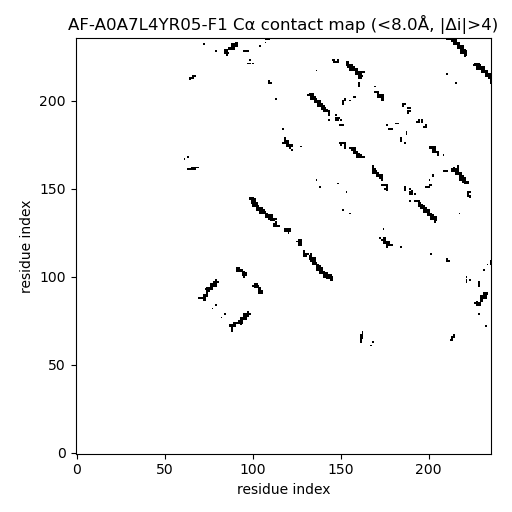181 ? 17.991 2.081 14.850 1.00 51.69 181 GLY A CA 1
ATOM 1342 C C . GLY A 1 181 ? 18.425 0.817 14.071 1.00 51.69 181 GLY A C 1
ATOM 1343 O O . GLY A 1 181 ? 17.659 -0.122 13.855 1.00 51.69 181 GLY A O 1
ATOM 1344 N N . PRO A 1 182 ? 19.697 0.734 13.633 1.00 49.78 182 PRO A N 1
ATOM 1345 C CA . PRO A 1 182 ? 20.168 -0.389 12.824 1.00 49.78 182 PRO A CA 1
ATOM 1346 C C . PRO A 1 182 ? 19.971 -1.734 13.549 1.00 49.78 182 PRO A C 1
ATOM 1348 O O . PRO A 1 182 ? 20.697 -2.046 14.490 1.00 49.78 182 PRO A O 1
ATOM 1351 N N . GLY A 1 183 ? 19.019 -2.542 13.066 1.00 50.56 183 GLY A N 1
ATOM 1352 C CA . GLY A 1 183 ? 18.763 -3.912 13.523 1.00 50.56 183 GLY A CA 1
ATOM 1353 C C . GLY A 1 183 ? 17.341 -4.215 14.007 1.00 50.56 183 GLY A C 1
ATOM 1354 O O . GLY A 1 183 ? 17.102 -5.365 14.368 1.00 50.56 183 GLY A O 1
ATOM 1355 N N . THR A 1 184 ? 16.423 -3.241 14.031 1.00 54.72 184 THR A N 1
ATOM 1356 C CA . THR A 1 184 ? 15.069 -3.449 14.588 1.00 54.72 184 THR A CA 1
ATOM 1357 C C . THR A 1 184 ? 13.909 -2.973 13.711 1.00 54.72 184 THR A C 1
ATOM 1359 O O . THR A 1 184 ? 12.790 -3.398 13.964 1.00 54.72 184 THR A O 1
ATOM 1362 N N . SER A 1 185 ? 14.124 -2.146 12.678 1.00 71.88 185 SER A N 1
ATOM 1363 C CA . SER A 1 185 ? 13.015 -1.681 11.827 1.00 71.88 185 SER A CA 1
ATOM 1364 C C . SER A 1 185 ? 12.709 -2.644 10.672 1.00 71.88 185 SER A C 1
ATOM 1366 O O . SER A 1 185 ? 13.616 -3.137 9.993 1.00 71.88 185 SER A O 1
ATOM 1368 N N . GLN A 1 186 ? 11.418 -2.849 10.380 1.00 81.75 186 GLN A N 1
ATOM 1369 C CA . GLN A 1 186 ? 10.972 -3.582 9.183 1.00 81.75 186 GLN A CA 1
ATOM 1370 C C . GLN A 1 186 ? 11.502 -2.961 7.874 1.00 81.75 186 GLN A C 1
ATOM 1372 O O . GLN A 1 186 ? 11.701 -3.649 6.874 1.00 81.75 186 GLN A O 1
ATOM 1377 N N . THR A 1 187 ? 11.812 -1.663 7.897 1.00 85.94 187 THR A N 1
ATOM 1378 C CA . THR A 1 187 ? 12.298 -0.871 6.758 1.00 85.94 187 THR A CA 1
ATOM 1379 C C . THR A 1 187 ? 13.792 -1.046 6.475 1.00 85.94 187 THR A C 1
ATOM 1381 O O . THR A 1 187 ? 14.291 -0.563 5.457 1.00 85.94 187 THR A O 1
ATOM 1384 N N . GLN A 1 188 ? 14.543 -1.752 7.334 1.00 84.50 188 GLN A N 1
ATOM 1385 C CA . GLN A 1 188 ? 15.998 -1.854 7.195 1.00 84.50 188 GLN A CA 1
ATOM 1386 C C . GLN A 1 188 ? 16.422 -2.471 5.857 1.00 84.50 188 GLN A C 1
ATOM 1388 O O . GLN A 1 188 ? 17.429 -2.054 5.281 1.00 84.50 188 GLN A O 1
ATOM 1393 N N . CYS A 1 189 ? 15.692 -3.468 5.357 1.00 87.25 189 CYS A N 1
ATOM 1394 C CA . CYS A 1 189 ? 16.067 -4.100 4.099 1.00 87.25 189 CYS A CA 1
ATOM 1395 C C . CYS A 1 189 ? 15.893 -3.134 2.908 1.00 87.25 189 CYS A C 1
ATOM 1397 O O . CYS A 1 189 ? 16.774 -3.113 2.048 1.00 87.25 189 CYS A O 1
ATOM 1399 N N . LEU A 1 190 ? 14.845 -2.289 2.904 1.00 86.88 190 LEU A N 1
ATOM 1400 C CA . LEU A 1 190 ? 14.595 -1.290 1.857 1.00 86.88 190 LEU A CA 1
ATOM 1401 C C . LEU A 1 190 ? 15.732 -0.273 1.799 1.00 86.88 190 LEU A C 1
ATOM 1403 O O . LEU A 1 190 ? 16.331 -0.066 0.750 1.00 86.88 190 LEU A O 1
ATOM 1407 N N . ARG A 1 191 ? 16.106 0.283 2.955 1.00 81.44 191 ARG A N 1
ATOM 1408 C CA . ARG A 1 191 ? 17.173 1.292 3.065 1.00 81.44 191 ARG A CA 1
ATOM 1409 C C . ARG A 1 191 ? 18.555 0.762 2.702 1.00 81.44 191 ARG A C 1
ATOM 1411 O O . ARG A 1 191 ? 19.439 1.519 2.319 1.00 81.44 191 ARG A O 1
ATOM 1418 N N . LEU A 1 192 ? 18.777 -0.538 2.886 1.00 83.69 192 LEU A N 1
ATOM 1419 C CA . LEU A 1 192 ? 20.019 -1.199 2.487 1.00 83.69 192 LEU A CA 1
ATOM 1420 C C . LEU A 1 192 ? 19.962 -1.740 1.051 1.00 83.69 192 LEU A C 1
ATOM 1422 O O . LEU A 1 192 ? 20.914 -2.412 0.648 1.0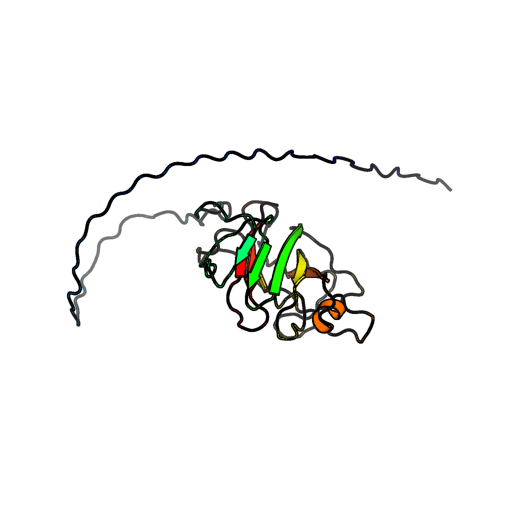0 83.69 192 LEU A O 1
ATOM 1426 N N . ALA A 1 193 ? 18.862 -1.506 0.324 1.00 83.25 193 ALA A N 1
ATOM 1427 C CA . ALA A 1 193 ? 18.580 -2.077 -0.991 1.00 83.25 193 ALA A CA 1
ATOM 1428 C C . ALA A 1 193 ? 18.806 -3.606 -1.038 1.00 83.25 193 ALA A C 1
ATOM 1430 O O . ALA A 1 193 ? 19.286 -4.168 -2.023 1.00 83.25 193 ALA A O 1
ATOM 1431 N N . LYS A 1 194 ? 18.494 -4.301 0.065 1.00 86.94 194 LYS A N 1
ATOM 1432 C CA . LYS A 1 194 ? 18.643 -5.756 0.207 1.00 86.94 194 LYS A CA 1
ATOM 1433 C C . LYS A 1 194 ? 17.337 -6.452 -0.147 1.00 86.94 194 LYS A C 1
ATOM 1435 O O . LYS A 1 194 ? 16.611 -6.895 0.737 1.00 86.94 194 LYS A O 1
ATOM 1440 N N . VAL A 1 195 ? 17.065 -6.543 -1.442 1.00 89.12 195 VAL A N 1
ATOM 1441 C CA . VAL A 1 195 ? 15.877 -7.214 -1.983 1.00 89.12 195 VAL A CA 1
ATOM 1442 C C . VAL A 1 195 ? 16.071 -8.742 -2.109 1.00 89.12 195 VAL A C 1
ATOM 1444 O O . VAL A 1 195 ? 17.205 -9.196 -2.298 1.00 89.12 195 VAL A O 1
ATOM 1447 N N . PRO A 1 196 ? 14.999 -9.559 -2.008 1.00 93.00 196 PRO A N 1
ATOM 1448 C CA . PRO A 1 196 ? 13.612 -9.149 -1.795 1.00 93.00 196 PRO A CA 1
ATOM 1449 C C . PRO A 1 196 ? 13.352 -8.644 -0.371 1.00 93.00 196 PRO A C 1
ATOM 1451 O O . PRO A 1 196 ? 13.900 -9.158 0.604 1.00 93.00 196 PRO A O 1
ATOM 1454 N N . CYS A 1 197 ? 12.489 -7.641 -0.286 1.00 91.75 197 CYS A N 1
ATOM 1455 C CA . CYS A 1 197 ? 12.037 -6.990 0.932 1.00 91.75 197 CYS A CA 1
ATOM 1456 C C . CYS A 1 197 ? 10.545 -7.209 1.120 1.00 91.75 197 CYS A C 1
ATOM 1458 O O . CYS A 1 197 ? 9.795 -7.159 0.150 1.00 91.75 197 CYS A O 1
ATOM 1460 N N . THR A 1 198 ? 10.113 -7.415 2.359 1.00 93.94 198 THR A N 1
ATOM 1461 C CA . THR A 1 198 ? 8.695 -7.524 2.696 1.00 93.94 198 THR A CA 1
ATOM 1462 C C . THR A 1 198 ? 8.415 -6.686 3.926 1.00 93.94 198 THR A C 1
ATOM 1464 O O . THR A 1 198 ? 9.147 -6.782 4.913 1.00 93.94 198 THR A O 1
ATOM 1467 N N . GLY A 1 199 ? 7.359 -5.887 3.863 1.00 93.44 199 GLY A N 1
ATOM 1468 C CA . GLY A 1 199 ? 6.912 -5.063 4.974 1.00 93.44 199 GLY A CA 1
ATOM 1469 C C . GLY A 1 199 ? 5.417 -4.840 4.936 1.00 93.44 199 GLY A C 1
ATOM 1470 O O . GLY A 1 199 ? 4.762 -5.096 3.923 1.00 93.44 199 GLY A O 1
ATOM 1471 N N . THR A 1 200 ? 4.897 -4.379 6.065 1.00 95.50 200 THR A N 1
ATOM 1472 C CA . THR A 1 200 ? 3.476 -4.111 6.238 1.00 95.50 200 THR A CA 1
ATOM 1473 C C . THR A 1 200 ? 3.271 -2.629 6.490 1.00 95.50 200 THR A C 1
ATOM 1475 O O . THR A 1 200 ? 3.883 -2.057 7.396 1.00 95.50 200 THR A O 1
ATOM 1478 N N . VAL A 1 201 ? 2.381 -2.040 5.699 1.00 96.69 201 VAL A N 1
ATOM 1479 C CA . VAL A 1 201 ? 1.884 -0.677 5.869 1.00 96.69 201 VAL A CA 1
ATOM 1480 C C . VAL A 1 201 ? 0.566 -0.726 6.626 1.00 96.69 201 VAL A C 1
ATOM 1482 O O . VAL A 1 201 ? -0.257 -1.607 6.368 1.00 96.69 201 VAL A O 1
ATOM 1485 N N . TYR A 1 202 ? 0.369 0.216 7.546 1.00 96.94 202 TYR A N 1
ATOM 1486 C CA . TYR A 1 202 ? -0.841 0.333 8.356 1.00 96.94 202 TYR A CA 1
ATOM 1487 C C . TYR A 1 202 ? -1.573 1.629 8.023 1.00 96.94 202 TYR A C 1
ATOM 1489 O O . TYR A 1 202 ? -0.949 2.685 7.922 1.00 96.94 202 TYR A O 1
ATOM 1497 N N . PHE A 1 203 ? -2.890 1.539 7.878 1.00 97.44 203 PHE A N 1
ATOM 1498 C CA . PHE A 1 203 ? -3.770 2.662 7.565 1.00 97.44 203 PHE A CA 1
ATOM 1499 C C . PHE A 1 203 ? -4.776 2.825 8.707 1.00 97.44 203 PHE A C 1
ATOM 1501 O O . PHE A 1 203 ? -5.445 1.837 9.022 1.00 97.44 203 PHE A O 1
ATOM 1508 N N . PRO A 1 204 ? -4.909 4.008 9.335 1.00 96.69 204 PRO A N 1
ATOM 1509 C CA . PRO A 1 204 ? -5.956 4.244 10.322 1.00 96.69 204 PRO A CA 1
ATOM 1510 C C . PRO A 1 204 ? -7.336 4.019 9.703 1.00 96.69 204 PRO A C 1
ATOM 1512 O O . PRO A 1 204 ? -7.609 4.484 8.595 1.00 96.69 204 PRO A O 1
ATOM 1515 N N . LEU A 1 205 ? -8.208 3.309 10.413 1.00 94.69 205 LEU A N 1
ATOM 1516 C CA . LEU A 1 205 ? -9.620 3.241 10.050 1.00 94.69 205 LEU A CA 1
ATOM 1517 C C . LEU A 1 205 ? -10.307 4.505 10.562 1.00 94.69 205 LEU A C 1
ATOM 1519 O O . LEU A 1 205 ? -10.457 4.690 11.770 1.00 94.69 205 LEU A O 1
ATOM 1523 N N . GLU A 1 206 ? -10.696 5.376 9.637 1.00 88.31 206 GLU A N 1
ATOM 1524 C CA . GLU A 1 206 ? -11.458 6.583 9.954 1.00 88.31 206 GLU A CA 1
ATOM 1525 C C . GLU A 1 206 ? -12.886 6.229 10.398 1.00 88.31 206 GLU A C 1
ATOM 1527 O O . GLU A 1 206 ? -13.433 5.180 10.038 1.00 88.31 206 GLU A O 1
ATOM 1532 N N . ASP A 1 207 ? -13.519 7.122 11.161 1.00 81.56 207 ASP A N 1
ATOM 1533 C CA . ASP A 1 207 ? -14.896 6.932 11.619 1.00 81.56 207 ASP A CA 1
ATOM 1534 C C . ASP A 1 207 ? -15.847 6.689 10.432 1.00 81.56 207 ASP A C 1
ATOM 1536 O O . ASP A 1 207 ? -15.987 7.523 9.538 1.00 81.56 207 ASP A O 1
ATOM 1540 N N . GLY A 1 208 ? -16.542 5.549 10.454 1.00 79.38 208 GLY A N 1
ATOM 1541 C CA . GLY A 1 208 ? -17.486 5.149 9.404 1.00 79.38 208 GLY A CA 1
ATOM 1542 C C . GLY A 1 208 ? -16.875 4.325 8.269 1.00 79.38 208 GLY A C 1
ATOM 1543 O O . GLY A 1 208 ? -17.624 3.822 7.436 1.00 79.38 208 GLY A O 1
ATOM 1544 N N . MET A 1 209 ? -15.555 4.121 8.257 1.00 88.00 209 MET A N 1
ATOM 1545 C CA . MET A 1 209 ? -14.901 3.249 7.287 1.00 88.00 209 MET A CA 1
ATOM 1546 C C . MET A 1 209 ? -15.156 1.772 7.635 1.00 88.00 209 MET A C 1
ATOM 1548 O O . MET A 1 209 ? -14.711 1.283 8.672 1.00 88.00 209 MET A O 1
ATOM 1552 N N . ASP A 1 210 ? -15.863 1.055 6.759 1.00 87.88 210 ASP A N 1
ATOM 1553 C CA . ASP A 1 210 ? -16.115 -0.390 6.872 1.00 87.88 210 ASP A CA 1
ATOM 1554 C C . ASP A 1 210 ? -15.539 -1.126 5.662 1.00 87.88 210 ASP A C 1
ATOM 1556 O O . ASP A 1 210 ? -16.187 -1.333 4.635 1.00 87.88 210 ASP A O 1
ATOM 1560 N N . LEU A 1 211 ? -14.292 -1.555 5.806 1.00 90.25 211 LEU A N 1
ATOM 1561 C CA . LEU A 1 211 ? -13.565 -2.259 4.756 1.00 90.25 211 LEU A CA 1
ATOM 1562 C C . LEU A 1 211 ? -13.953 -3.735 4.642 1.00 90.25 211 LEU A C 1
ATOM 1564 O O . LEU A 1 2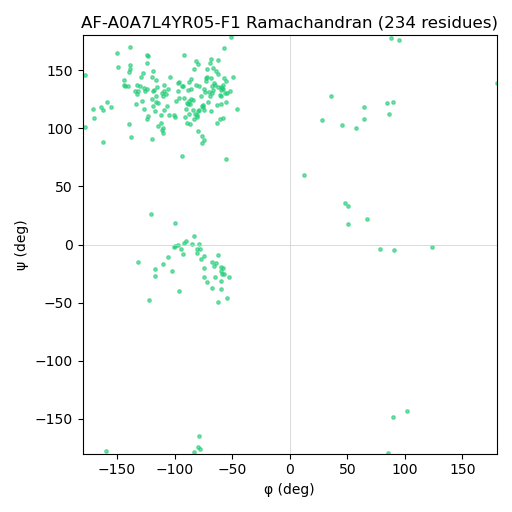11 ? -13.383 -4.440 3.820 1.00 90.25 211 LEU A O 1
ATOM 1568 N N . SER A 1 212 ? -14.885 -4.234 5.460 1.00 82.56 212 SER A N 1
ATOM 1569 C CA . SER A 1 212 ? -15.358 -5.619 5.352 1.00 82.56 212 SER A CA 1
ATOM 1570 C C . SER A 1 212 ? -16.336 -5.818 4.193 1.00 82.56 212 SER A C 1
ATOM 1572 O O . SER A 1 212 ? -16.649 -6.955 3.828 1.00 82.56 212 SER A O 1
ATOM 1574 N N . THR A 1 213 ? -16.824 -4.723 3.604 1.00 73.75 213 THR A N 1
ATOM 1575 C CA . THR A 1 213 ? -17.759 -4.754 2.484 1.00 73.75 213 THR A CA 1
ATOM 1576 C C . THR A 1 213 ? -17.327 -3.801 1.375 1.00 73.75 213 THR A C 1
ATOM 1578 O O . THR A 1 213 ? -16.925 -2.666 1.613 1.00 73.75 213 THR A O 1
ATOM 1581 N N . GLY A 1 214 ? -17.430 -4.270 0.131 1.00 77.31 214 GLY A N 1
ATOM 1582 C CA . GLY A 1 214 ? -17.144 -3.455 -1.045 1.00 77.31 214 GLY A CA 1
ATOM 1583 C C . GLY A 1 214 ? -15.666 -3.415 -1.461 1.00 77.31 214 GLY A C 1
ATOM 1584 O O . GLY A 1 214 ? -14.823 -4.113 -0.900 1.00 77.31 214 GLY A O 1
ATOM 1585 N N . PRO A 1 215 ? -15.364 -2.666 -2.532 1.00 84.94 215 PRO A N 1
ATOM 1586 C CA . PRO A 1 215 ? -14.023 -2.526 -3.078 1.00 84.94 215 PRO A CA 1
ATOM 1587 C C . PRO A 1 215 ? -13.159 -1.655 -2.167 1.00 84.94 215 PRO A C 1
ATOM 1589 O O . PRO A 1 215 ? -13.592 -0.613 -1.668 1.00 84.94 215 PRO A O 1
ATOM 1592 N N . VAL A 1 216 ? -11.903 -2.050 -2.029 1.00 92.56 216 VAL A N 1
ATOM 1593 C CA . VAL A 1 216 ? -10.889 -1.262 -1.340 1.00 92.56 216 VAL A CA 1
ATOM 1594 C C . VAL A 1 216 ? -9.732 -1.044 -2.297 1.00 92.56 216 VAL A C 1
ATOM 1596 O O . VAL A 1 216 ? -9.294 -1.972 -2.967 1.00 92.56 216 VAL A O 1
ATOM 1599 N N . ILE A 1 217 ? -9.241 0.184 -2.389 1.00 93.88 217 ILE A N 1
ATOM 1600 C CA . ILE A 1 217 ? -8.105 0.530 -3.233 1.00 93.88 217 ILE A CA 1
ATOM 1601 C C . ILE A 1 217 ? -6.914 0.891 -2.358 1.00 93.88 217 ILE A C 1
ATOM 1603 O O . ILE A 1 217 ? -7.027 1.754 -1.490 1.00 93.88 217 ILE A O 1
ATOM 1607 N N . VAL A 1 218 ? -5.760 0.292 -2.637 1.00 96.50 218 VAL A N 1
ATOM 1608 C CA . VAL A 1 218 ? -4.472 0.723 -2.085 1.00 96.50 218 VAL A CA 1
ATOM 1609 C C . VAL A 1 218 ? -3.693 1.442 -3.180 1.00 96.50 218 VAL A C 1
ATOM 1611 O O . VAL A 1 218 ? -3.288 0.829 -4.169 1.00 96.50 218 VAL A O 1
ATOM 1614 N N . GLY A 1 219 ? -3.503 2.749 -3.027 1.00 95.50 219 GLY A N 1
ATOM 1615 C CA . GLY A 1 219 ? -2.746 3.555 -3.981 1.00 95.50 219 GLY A CA 1
ATOM 1616 C C . GLY A 1 219 ? -1.247 3.342 -3.815 1.00 95.50 219 GLY A C 1
ATOM 1617 O O . GLY A 1 219 ? -0.714 3.476 -2.709 1.00 95.50 219 GLY A O 1
ATOM 1618 N N . LEU A 1 220 ? -0.577 3.026 -4.923 1.00 95.00 220 LEU A N 1
ATOM 1619 C CA . LEU A 1 220 ? 0.865 2.842 -4.975 1.00 95.00 220 LEU A CA 1
ATOM 1620 C C . LEU A 1 220 ? 1.546 4.050 -5.622 1.00 95.00 220 LEU A C 1
ATOM 1622 O O . LEU A 1 220 ? 1.035 4.624 -6.584 1.00 95.00 220 LEU A O 1
ATOM 1626 N N . HIS A 1 221 ? 2.730 4.410 -5.138 1.00 92.25 221 HIS A N 1
ATOM 1627 C CA . HIS A 1 221 ? 3.564 5.443 -5.742 1.00 92.25 221 HIS A CA 1
ATOM 1628 C C . HIS A 1 221 ? 5.036 5.050 -5.757 1.00 92.25 221 HIS A C 1
ATOM 1630 O O . HIS A 1 221 ? 5.511 4.257 -4.945 1.00 92.25 221 HIS A O 1
ATOM 1636 N N . SER A 1 222 ? 5.760 5.634 -6.708 1.00 87.56 222 SER A N 1
ATOM 1637 C CA . SER A 1 222 ? 7.206 5.538 -6.773 1.00 87.56 222 SER A CA 1
ATOM 1638 C C . SER A 1 222 ? 7.806 6.299 -5.587 1.00 87.56 222 SER A C 1
ATOM 1640 O O . SER A 1 222 ? 7.490 7.487 -5.410 1.00 87.56 222 SER A O 1
ATOM 1642 N N . PRO A 1 223 ? 8.731 5.675 -4.832 1.00 80.75 223 PRO A N 1
ATOM 1643 C CA . PRO A 1 223 ? 9.432 6.315 -3.721 1.00 80.75 223 PRO A CA 1
ATOM 1644 C C . PRO A 1 223 ? 10.113 7.645 -4.051 1.00 80.75 223 PRO A C 1
ATOM 1646 O O . PRO A 1 223 ? 10.329 8.467 -3.165 1.00 80.75 223 PRO A O 1
ATOM 1649 N N . LEU A 1 224 ? 10.520 7.848 -5.309 1.00 75.00 224 LEU A N 1
ATOM 1650 C CA . LEU A 1 224 ? 11.344 8.991 -5.709 1.00 75.00 224 LEU A CA 1
ATOM 1651 C C . LEU A 1 224 ? 10.549 10.164 -6.273 1.00 75.00 224 LEU A C 1
ATOM 1653 O O . LEU A 1 224 ? 10.900 11.321 -6.039 1.00 75.00 224 LEU A O 1
ATOM 1657 N N . SER A 1 225 ? 9.536 9.871 -7.080 1.00 74.75 225 SER A N 1
ATOM 1658 C CA . SER A 1 225 ? 8.835 10.876 -7.880 1.00 74.75 225 SER A CA 1
ATOM 1659 C C . SER A 1 225 ? 7.449 11.206 -7.332 1.00 74.75 225 SER A C 1
ATOM 1661 O O . SER A 1 225 ? 6.828 12.155 -7.809 1.00 74.75 225 SER A O 1
ATOM 1663 N N . ALA A 1 226 ? 6.955 10.419 -6.365 1.00 78.69 226 ALA A N 1
ATOM 1664 C CA . ALA A 1 226 ? 5.537 10.342 -6.017 1.00 78.69 226 ALA A CA 1
ATOM 1665 C C . ALA A 1 226 ? 4.632 10.096 -7.245 1.00 78.69 226 ALA A C 1
ATOM 1667 O O . ALA A 1 226 ? 3.425 10.326 -7.188 1.00 78.69 226 ALA A O 1
ATOM 1668 N N . GLY A 1 227 ? 5.212 9.628 -8.360 1.00 84.56 227 GLY A N 1
ATOM 1669 C CA . GLY A 1 227 ? 4.471 9.199 -9.532 1.00 84.56 227 GLY A CA 1
ATOM 1670 C C . GLY A 1 227 ? 3.666 7.956 -9.186 1.00 84.56 227 GLY A C 1
ATOM 1671 O O . GLY A 1 227 ? 4.189 7.039 -8.554 1.00 84.56 227 GLY A O 1
ATOM 1672 N N . SER A 1 228 ? 2.394 7.943 -9.570 1.00 90.00 228 SER A N 1
ATOM 1673 C CA . SER A 1 228 ? 1.509 6.804 -9.331 1.00 90.00 228 SER A CA 1
ATOM 1674 C C . SER A 1 228 ? 2.060 5.545 -10.009 1.00 90.00 228 SER A C 1
ATOM 1676 O O . SER A 1 228 ? 2.451 5.574 -11.175 1.00 90.00 228 SER A O 1
ATOM 1678 N N . MET A 1 229 ? 2.074 4.444 -9.259 1.00 93.88 229 MET A N 1
ATOM 1679 C CA . MET A 1 229 ? 2.346 3.090 -9.756 1.00 93.88 229 MET A CA 1
ATOM 1680 C C . MET A 1 229 ? 1.035 2.319 -9.974 1.00 93.88 229 MET A C 1
ATOM 1682 O O . MET A 1 229 ? 1.019 1.090 -10.011 1.00 93.88 229 MET A O 1
ATOM 1686 N N . GLY A 1 230 ? -0.084 3.035 -10.074 1.00 93.19 230 GLY A N 1
ATOM 1687 C CA . GLY A 1 230 ? -1.416 2.459 -10.108 1.00 93.19 230 GLY A CA 1
ATOM 1688 C C . GLY A 1 230 ? -2.028 2.258 -8.724 1.00 93.19 230 GLY A C 1
ATOM 1689 O O . GLY A 1 230 ? -1.455 2.542 -7.672 1.00 93.19 230 GLY A O 1
ATOM 1690 N N . SER A 1 231 ? -3.264 1.786 -8.756 1.00 94.56 231 SER A N 1
ATOM 1691 C CA . SER A 1 231 ? -4.148 1.637 -7.608 1.00 94.56 231 SER A CA 1
ATOM 1692 C C . SER A 1 231 ? -4.589 0.185 -7.492 1.00 94.56 231 SER A C 1
ATOM 1694 O O . SER A 1 231 ? -5.328 -0.306 -8.339 1.00 94.56 231 SER A O 1
ATOM 1696 N N . VAL A 1 232 ? -4.130 -0.535 -6.473 1.00 95.81 232 VAL A N 1
ATOM 1697 C CA . VAL A 1 232 ? -4.450 -1.957 -6.317 1.00 95.81 232 VAL A CA 1
ATOM 1698 C C . VAL A 1 232 ? -5.879 -2.110 -5.820 1.00 95.81 232 VAL A C 1
ATOM 1700 O O . VAL A 1 232 ? -6.184 -1.681 -4.710 1.00 95.81 232 VAL A O 1
ATOM 1703 N N . LEU A 1 233 ? -6.737 -2.764 -6.602 1.00 94.00 233 LEU A N 1
ATOM 1704 C CA . LEU A 1 233 ? -8.040 -3.223 -6.143 1.00 94.00 233 LEU A CA 1
ATOM 1705 C C . LEU A 1 233 ? -7.881 -4.461 -5.273 1.00 94.00 233 LEU A C 1
ATOM 1707 O O . LEU A 1 233 ? -7.436 -5.522 -5.715 1.00 94.00 233 LEU A O 1
ATOM 1711 N N . VAL A 1 234 ? -8.329 -4.310 -4.040 1.00 89.75 234 VAL A N 1
ATOM 1712 C CA . VAL A 1 234 ? -8.488 -5.360 -3.061 1.00 89.75 234 VAL A CA 1
ATOM 1713 C C . VAL A 1 234 ? -9.979 -5.623 -2.887 1.00 89.75 234 VAL A C 1
ATOM 1715 O O . VAL A 1 234 ? -10.778 -4.708 -2.682 1.00 89.75 234 VAL A O 1
ATOM 1718 N N . VAL A 1 235 ? -10.352 -6.895 -2.980 1.00 76.69 235 VAL A N 1
ATOM 1719 C CA . VAL A 1 235 ? -11.684 -7.367 -2.601 1.00 76.69 235 VAL A CA 1
ATOM 1720 C C . VAL A 1 235 ? -11.496 -8.211 -1.336 1.00 76.69 235 VAL A C 1
ATOM 1722 O O . VAL A 1 235 ? -11.010 -9.339 -1.464 1.00 76.69 235 VAL A O 1
ATOM 1725 N N . PRO A 1 236 ? -11.745 -7.637 -0.144 1.00 65.69 236 PRO A N 1
ATOM 1726 C CA . PRO A 1 236 ? -11.554 -8.310 1.142 1.00 65.69 236 PRO A CA 1
ATOM 1727 C C . PRO A 1 236 ? -12.493 -9.507 1.376 1.00 65.69 236 PRO A C 1
ATOM 1729 O O . PRO A 1 236 ? -13.542 -9.618 0.696 1.00 65.69 236 PRO A O 1
#